Protein AF-A0A7V4L904-F1 (afdb_monomer)

Radius of gyration: 27.19 Å; Cα contacts (8 Å, |Δi|>4): 529; chains: 1; bounding box: 55×65×95 Å

Mean predicted aligned error: 7.91 Å

pLDDT: mean 90.41, std 18.14, range [32.81, 98.94]

Foldseek 3Di:
DVVLVVCVVVVQPWFDCDDDPDHRLTARDCLLVLLQVLLVCCLVPVDVVSVVSNVPRPLQLAQDQAADADPFQHRKRARDDSHRRNLNSLLCLLPRDGDPDDVSNVSNLVNLVVSLVQLLVVLVVDPLSQSIASGPVRAQGQLNLLRSLNSLVSLLSNCVVPVDCSSVVNLVSSQVCCQQSFPASANQWAPGHPHYQWAAQDPQCHCVPPVVGHTDDTQFGFSAFGQVQPFPVLVVVPLNPDRRNRRADSHNSRNRGGHTDPSSSVSSVVSVVSCCVVVPHPDPPDPPDPPPPDDDDDDDDDDDDDDDDDDDDDDD

Nearest PDB structures (foldseek):
  1ut9-assembly1_A  TM=9.781E-01  e=6.668E-31  Acetivibrio thermocellus
  1rq5-assembly1_A  TM=9.676E-01  e=1.027E-29  Acetivibrio thermocellus
  6dht-assembly1_A  TM=8.451E-01  e=6.086E-15  Bacteroides ovatus ATCC 8483
  5u0h-assembly1_A  TM=8.686E-01  e=4.358E-14  Thermobacillus composti KWC4
  5u2o-assembly1_A  TM=8.586E-01  e=1.166E-13  Thermobacillus composti KWC4

Sequence (316 aa):
EKAWGAAERYPALFASPESVGGGPYDDKHVEDEFYWAAAELFITTKKPQYKKFLAASPYYLKLPPRLPESPEGGGIASPMTWQEVAALGTISLAIVPNALGEPALKMAREAIKDAADTYVEILQKRGYRIPLDYGKAGKAPWGSNSFLLNNLIVLGLAYDLYGNKTYLDAVAAGMDYILGRNAMDQSYVTGYGSRPLRNPHHRFWAHQANDKYPPPPPGAVSGGPNSGLDDPYVKSVGLPGCAPEKCFADNIGSWTTNEVTINWNAPLAWAAAFLDEKGGGPQKVQPAAPARQSKGQPGNKTYKTETKTKHAPGMQ

Structure (mmCIF, N/CA/C/O backbone):
data_AF-A0A7V4L904-F1
#
_entry.id   AF-A0A7V4L904-F1
#
loop_
_atom_site.group_PDB
_atom_site.id
_atom_site.type_symbol
_atom_site.label_atom_id
_atom_site.label_alt_id
_atom_site.label_comp_id
_atom_site.label_asym_id
_atom_site.label_entity_id
_atom_site.label_seq_id
_atom_site.pdbx_PDB_ins_code
_atom_site.Cartn_x
_atom_site.Cartn_y
_atom_site.Cartn_z
_atom_site.occupancy
_atom_site.B_iso_or_equiv
_atom_site.auth_seq_id
_atom_site.auth_comp_id
_atom_site.auth_asym_id
_atom_site.auth_atom_id
_atom_site.pdbx_PDB_model_num
ATOM 1 N N . GLU A 1 1 ? -10.133 -15.528 18.363 1.00 97.12 1 GLU A N 1
ATOM 2 C CA . GLU A 1 1 ? -9.993 -15.749 19.826 1.00 97.12 1 GLU A CA 1
ATOM 3 C C . GLU A 1 1 ? -8.983 -16.841 20.209 1.00 97.12 1 GLU A C 1
ATOM 5 O O . GLU A 1 1 ? -8.118 -16.555 21.022 1.00 97.12 1 GLU A O 1
ATOM 10 N N . LYS A 1 2 ? -9.010 -18.060 19.634 1.00 98.31 2 LYS A N 1
ATOM 11 C CA . LYS A 1 2 ? -7.991 -19.096 19.946 1.00 98.31 2 LYS A CA 1
ATOM 12 C C . LYS A 1 2 ? -6.548 -18.644 19.656 1.00 98.31 2 LYS A C 1
ATOM 14 O O . LYS A 1 2 ? -5.690 -18.808 20.514 1.00 98.31 2 LYS A O 1
ATOM 19 N N . ALA A 1 3 ? -6.308 -18.056 18.479 1.00 98.38 3 ALA A N 1
ATOM 20 C CA . ALA A 1 3 ? -4.995 -17.527 18.092 1.00 98.38 3 ALA A CA 1
ATOM 21 C C . ALA A 1 3 ? -4.538 -16.384 19.012 1.00 98.38 3 ALA A C 1
ATOM 23 O O . ALA A 1 3 ? -3.420 -16.422 19.502 1.00 98.38 3 ALA A O 1
ATOM 24 N N . TRP A 1 4 ? -5.437 -15.449 19.342 1.00 98.38 4 TRP A N 1
ATOM 25 C CA . TRP A 1 4 ? -5.189 -14.389 20.328 1.00 98.38 4 TRP A CA 1
ATOM 26 C C . TRP A 1 4 ? -4.668 -14.946 21.658 1.00 98.38 4 TRP A C 1
ATOM 28 O O . TRP A 1 4 ? -3.596 -14.568 22.113 1.00 98.38 4 TRP A O 1
ATOM 38 N N . GLY A 1 5 ? -5.379 -15.918 22.241 1.00 98.12 5 GLY A N 1
ATOM 39 C CA . GLY A 1 5 ? -4.954 -16.513 23.508 1.00 98.12 5 GLY A CA 1
ATOM 40 C C . GLY A 1 5 ? -3.636 -17.292 23.412 1.00 98.12 5 GLY A C 1
ATOM 41 O O . GLY A 1 5 ? -2.974 -17.483 24.426 1.00 98.12 5 GLY A O 1
ATOM 42 N N . ALA A 1 6 ? -3.250 -17.774 22.226 1.00 98.31 6 ALA A N 1
ATOM 43 C CA . ALA A 1 6 ? -1.930 -18.362 22.007 1.00 98.31 6 ALA A CA 1
ATOM 44 C C . ALA A 1 6 ? -0.843 -17.282 21.900 1.00 98.31 6 ALA A C 1
ATOM 46 O O . ALA A 1 6 ? 0.187 -17.423 22.549 1.00 98.31 6 ALA A O 1
ATOM 47 N N . ALA A 1 7 ? -1.099 -16.201 21.162 1.00 97.69 7 ALA A N 1
ATOM 48 C CA . ALA A 1 7 ? -0.181 -15.076 21.017 1.00 97.69 7 ALA A CA 1
ATOM 49 C C . ALA A 1 7 ? 0.133 -14.424 22.374 1.00 97.69 7 ALA A C 1
ATOM 51 O O . ALA A 1 7 ? 1.295 -14.197 22.682 1.00 97.69 7 ALA A O 1
ATOM 52 N N . GLU A 1 8 ? -0.862 -14.242 23.250 1.00 96.81 8 GLU A N 1
ATOM 53 C CA . GLU A 1 8 ? -0.633 -13.721 24.610 1.00 96.81 8 GLU A CA 1
ATOM 54 C C . GLU A 1 8 ? 0.304 -14.602 25.455 1.00 96.81 8 GLU A C 1
ATOM 56 O O . GLU A 1 8 ? 1.013 -14.097 26.322 1.00 96.81 8 GLU A O 1
ATOM 61 N N . ARG A 1 9 ? 0.330 -15.921 25.216 1.00 97.75 9 ARG A N 1
ATOM 62 C CA . ARG A 1 9 ? 1.259 -16.837 25.904 1.00 97.75 9 ARG A CA 1
ATOM 63 C C . ARG A 1 9 ? 2.657 -16.837 25.294 1.00 97.75 9 ARG A C 1
ATOM 65 O O . ARG A 1 9 ? 3.605 -17.212 25.978 1.00 97.75 9 ARG A O 1
ATOM 72 N N . TYR A 1 10 ? 2.773 -16.451 24.028 1.00 96.69 10 TYR A N 1
ATOM 73 C CA . TYR A 1 10 ? 4.006 -16.510 23.251 1.00 96.69 10 TYR A CA 1
ATOM 74 C C . TYR A 1 10 ? 4.226 -15.213 22.449 1.00 96.69 10 TYR A C 1
ATOM 76 O O . TYR A 1 10 ? 4.282 -15.262 21.220 1.00 96.69 10 TYR A O 1
ATOM 84 N N . PRO A 1 11 ? 4.356 -14.048 23.114 1.00 94.00 11 PRO A N 1
ATOM 85 C CA . PRO A 1 11 ? 4.318 -12.745 22.443 1.00 94.00 11 PRO A CA 1
ATOM 86 C C . PRO A 1 11 ? 5.592 -12.397 21.660 1.00 94.00 11 PRO A C 1
ATOM 88 O O . PRO A 1 11 ? 5.618 -11.380 20.986 1.00 94.00 11 PRO A O 1
ATOM 91 N N . ALA A 1 12 ? 6.649 -13.206 21.764 1.00 92.88 12 ALA A N 1
ATOM 92 C CA . ALA A 1 12 ? 7.958 -12.940 21.163 1.00 92.88 12 ALA A CA 1
ATOM 93 C C . ALA A 1 12 ? 8.500 -14.163 20.400 1.00 92.88 12 ALA A C 1
ATOM 95 O O . ALA A 1 12 ? 9.672 -14.523 20.518 1.00 92.88 12 ALA A O 1
ATOM 96 N N . LEU A 1 13 ? 7.620 -14.858 19.670 1.00 94.44 13 LEU A N 1
ATOM 97 C CA . LEU A 1 13 ? 8.006 -15.906 18.722 1.00 94.44 13 LEU A CA 1
ATOM 98 C C . LEU A 1 13 ? 8.040 -15.322 17.311 1.00 94.44 13 LEU A C 1
ATOM 100 O O . LEU A 1 13 ? 7.038 -15.329 16.600 1.00 94.44 13 LEU A O 1
ATOM 104 N N . PHE A 1 14 ? 9.207 -14.808 16.943 1.00 94.69 14 PHE A N 1
ATOM 105 C CA . PHE A 1 14 ? 9.437 -14.100 15.689 1.00 94.69 14 PHE A CA 1
ATOM 106 C C . PHE A 1 14 ? 9.884 -15.032 14.564 1.00 94.69 14 PHE A C 1
ATOM 108 O O . PHE A 1 14 ? 10.504 -16.074 14.807 1.00 94.69 14 PHE A O 1
ATOM 115 N N . ALA A 1 15 ? 9.591 -14.636 13.327 1.00 92.94 15 ALA A N 1
ATOM 116 C CA . ALA A 1 15 ? 10.122 -15.303 12.147 1.00 92.94 15 ALA A CA 1
ATOM 117 C C . ALA A 1 15 ? 11.646 -15.101 12.040 1.00 92.94 15 ALA A C 1
ATOM 119 O O . ALA A 1 15 ? 12.201 -14.091 12.474 1.00 92.94 15 ALA A O 1
ATOM 120 N N . SER A 1 16 ? 12.330 -16.111 11.502 1.00 90.38 16 SER A N 1
ATOM 121 C CA . SER A 1 16 ? 13.781 -16.081 11.310 1.00 90.38 16 SER A CA 1
ATOM 122 C C . SER A 1 16 ? 14.131 -15.286 10.049 1.00 90.38 16 SER A C 1
ATOM 124 O O . SER A 1 16 ? 13.494 -15.515 9.020 1.00 90.38 16 SER A O 1
ATOM 126 N N . PRO A 1 17 ? 15.187 -14.449 10.070 1.00 86.56 17 PRO A N 1
ATOM 127 C CA . PRO A 1 17 ? 15.707 -13.825 8.850 1.00 86.56 17 PRO A CA 1
ATOM 128 C C . PRO A 1 17 ? 16.330 -14.858 7.895 1.00 86.56 17 PRO A C 1
ATOM 130 O O . PRO A 1 17 ? 16.512 -14.604 6.706 1.00 86.56 17 PRO A O 1
ATOM 133 N N . GLU A 1 18 ? 16.671 -16.045 8.403 1.00 86.38 18 GLU A N 1
ATOM 134 C CA . GLU A 1 18 ? 17.139 -17.166 7.594 1.00 86.38 18 GLU A CA 1
ATOM 135 C C . GLU A 1 18 ? 15.954 -17.985 7.082 1.00 86.38 18 GLU A C 1
ATOM 137 O O . GLU A 1 18 ? 15.138 -18.480 7.865 1.00 86.38 18 GLU A O 1
ATOM 142 N N . SER A 1 19 ? 15.893 -18.183 5.766 1.00 84.12 19 SER A N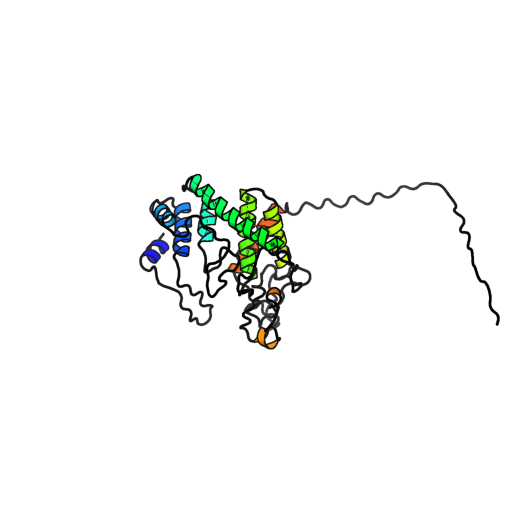 1
ATOM 143 C CA . SER A 1 19 ? 14.833 -18.938 5.101 1.00 84.12 19 SER A CA 1
ATOM 144 C C . SER A 1 19 ? 15.389 -19.854 4.009 1.00 84.12 19 SER A C 1
ATOM 146 O O . SER A 1 19 ? 16.399 -19.565 3.365 1.00 84.12 19 SER A O 1
ATOM 148 N N . VAL A 1 20 ? 14.725 -20.994 3.797 1.00 82.56 20 VAL A N 1
ATOM 149 C CA . VAL A 1 20 ? 15.041 -21.946 2.724 1.00 82.56 20 VAL A CA 1
ATOM 150 C C . VAL A 1 20 ? 13.784 -22.164 1.893 1.00 82.56 20 VAL A C 1
ATOM 152 O O . VAL A 1 20 ? 12.787 -22.683 2.387 1.00 82.56 20 VAL A O 1
ATOM 155 N N . GLY A 1 21 ? 13.827 -21.781 0.615 1.00 83.31 21 GLY A N 1
ATOM 156 C CA . GLY A 1 21 ? 12.731 -22.025 -0.331 1.00 83.31 21 GLY A CA 1
ATOM 157 C C . GLY A 1 21 ? 11.538 -21.060 -0.242 1.00 83.31 21 GLY A C 1
ATOM 158 O O . GLY A 1 21 ? 10.561 -21.263 -0.961 1.00 83.31 21 GLY A O 1
ATOM 159 N N . GLY A 1 22 ? 11.622 -20.005 0.571 1.00 86.31 22 GLY A N 1
ATOM 160 C CA . GLY A 1 22 ? 10.633 -18.926 0.688 1.00 86.31 22 GLY A CA 1
ATOM 161 C C . GLY A 1 22 ? 11.286 -17.644 1.209 1.00 86.31 22 GLY A C 1
ATOM 162 O O . GLY A 1 22 ? 12.433 -17.700 1.632 1.00 86.31 22 GLY A O 1
ATOM 163 N N . GLY A 1 23 ? 10.589 -16.505 1.142 1.00 86.69 23 GLY A N 1
ATOM 164 C CA . GLY A 1 23 ? 11.057 -15.263 1.771 1.00 86.69 23 GLY A CA 1
ATOM 165 C C . GLY A 1 23 ? 10.978 -15.348 3.303 1.00 86.69 23 GLY A C 1
ATOM 166 O O . GLY A 1 23 ? 10.127 -16.087 3.805 1.00 86.69 23 GLY A O 1
ATOM 167 N N . PRO A 1 24 ? 11.839 -14.630 4.047 1.00 90.62 24 PRO A N 1
ATOM 168 C CA . PRO A 1 24 ? 11.906 -14.747 5.503 1.00 90.62 24 PRO A CA 1
ATOM 169 C C . PRO A 1 24 ? 10.683 -14.154 6.206 1.00 90.62 24 PRO A C 1
ATOM 171 O O . PRO A 1 24 ? 10.213 -14.751 7.173 1.00 90.62 24 PRO A O 1
ATOM 174 N N . TYR A 1 25 ? 10.148 -13.034 5.694 1.00 92.88 25 TYR A N 1
ATOM 175 C CA . TYR A 1 25 ? 9.083 -12.257 6.345 1.00 92.88 25 TYR A CA 1
ATOM 176 C C . TYR A 1 25 ? 9.368 -12.064 7.843 1.00 92.88 25 TYR A C 1
ATOM 178 O O . TYR A 1 25 ? 8.489 -12.260 8.684 1.00 92.88 25 TYR A O 1
ATOM 186 N N . ASP A 1 26 ? 10.632 -11.782 8.179 1.00 93.38 26 ASP A N 1
ATOM 187 C CA . ASP A 1 26 ? 11.044 -11.609 9.559 1.00 93.38 26 ASP A CA 1
ATOM 188 C C . ASP A 1 26 ? 10.582 -10.265 10.098 1.00 93.38 26 ASP A C 1
ATOM 190 O O . ASP A 1 26 ? 10.708 -9.223 9.459 1.00 93.38 26 ASP A O 1
ATOM 194 N N . ASP A 1 27 ? 10.058 -10.317 11.314 1.00 92.62 27 ASP A N 1
ATOM 195 C CA . ASP A 1 27 ? 9.641 -9.149 12.056 1.00 92.62 27 ASP A CA 1
ATOM 196 C C . ASP A 1 27 ? 9.892 -9.375 13.541 1.00 92.62 27 ASP A C 1
ATOM 198 O O . ASP A 1 27 ? 9.624 -10.452 14.077 1.00 92.62 27 ASP A O 1
ATOM 202 N N . LYS A 1 28 ? 10.469 -8.368 14.191 1.00 92.56 28 LYS A N 1
ATOM 203 C CA . LYS A 1 28 ? 10.860 -8.400 15.607 1.00 92.56 28 LYS A CA 1
ATOM 204 C C . LYS A 1 28 ? 9.956 -7.535 16.475 1.00 92.56 28 LYS A C 1
ATOM 206 O O . LYS A 1 28 ? 10.163 -7.483 17.689 1.00 92.56 28 LYS A O 1
ATOM 211 N N . HIS A 1 29 ? 8.996 -6.863 15.858 1.00 92.25 29 HIS A N 1
ATOM 212 C CA . HIS A 1 29 ? 7.973 -6.067 16.504 1.00 92.25 29 HIS A CA 1
ATOM 213 C C . HIS A 1 29 ? 6.634 -6.691 16.133 1.00 92.25 29 HIS A C 1
ATOM 215 O O . HIS A 1 29 ? 6.468 -7.157 15.021 1.00 92.25 29 HIS A O 1
ATOM 221 N N . VAL A 1 30 ? 5.745 -6.853 17.109 1.00 96.19 30 VAL A N 1
ATOM 222 C CA . VAL A 1 30 ? 4.415 -7.449 16.863 1.00 96.19 30 VAL A CA 1
ATOM 223 C C . VAL A 1 30 ? 3.295 -6.681 17.557 1.00 96.19 30 VAL A C 1
ATOM 225 O O . VAL A 1 30 ? 2.143 -7.116 17.647 1.00 96.19 30 VAL A O 1
ATOM 228 N N . GLU A 1 31 ? 3.637 -5.556 18.178 1.00 97.00 31 GLU A N 1
ATOM 229 C CA . GLU A 1 31 ? 2.725 -4.759 18.978 1.00 97.00 31 GLU A CA 1
ATOM 230 C C . GLU A 1 31 ? 1.600 -4.159 18.122 1.00 97.00 31 GLU A C 1
ATOM 232 O O . GLU A 1 31 ? 0.479 -3.967 18.615 1.00 97.00 31 GLU A O 1
ATOM 237 N N . ASP A 1 32 ? 1.866 -3.893 16.846 1.00 97.50 32 ASP A N 1
ATOM 238 C CA . ASP A 1 32 ? 0.874 -3.473 15.872 1.00 97.50 32 ASP A CA 1
ATOM 239 C C . ASP A 1 32 ? 0.014 -4.628 15.341 1.00 97.50 32 ASP A C 1
ATOM 241 O O . ASP A 1 32 ? -1.193 -4.428 15.191 1.00 97.50 32 ASP A O 1
ATOM 245 N N . GLU A 1 33 ? 0.533 -5.851 15.198 1.00 98.38 33 GLU A N 1
ATOM 246 C CA . GLU A 1 33 ? -0.266 -7.063 14.947 1.00 98.38 33 GLU A CA 1
ATOM 247 C C . GLU A 1 33 ? -1.247 -7.301 16.090 1.00 98.38 33 GLU A C 1
ATOM 249 O O . GLU A 1 33 ? -2.430 -7.573 15.865 1.00 98.38 33 GLU A O 1
ATOM 254 N N . PHE A 1 34 ? -0.781 -7.175 17.336 1.00 98.56 34 PHE A N 1
ATOM 255 C CA . PHE A 1 34 ? -1.647 -7.263 18.507 1.00 98.56 34 PHE A CA 1
ATOM 256 C C . PHE A 1 34 ? -2.714 -6.161 18.493 1.00 98.56 34 PHE A C 1
ATOM 258 O O . PHE A 1 34 ? -3.872 -6.424 18.831 1.00 98.56 34 PHE A O 1
ATOM 265 N N . TYR A 1 35 ? -2.365 -4.936 18.088 1.00 98.81 35 TYR A N 1
ATOM 266 C CA . TYR A 1 35 ? -3.337 -3.852 17.938 1.00 98.81 35 TYR A CA 1
ATOM 267 C C . TYR A 1 35 ? -4.382 -4.158 16.859 1.00 98.81 35 TYR A C 1
ATOM 269 O O . TYR A 1 35 ? -5.583 -4.065 17.134 1.00 98.81 35 TYR A O 1
ATOM 277 N N . TRP A 1 36 ? -3.950 -4.567 15.666 1.00 98.88 36 TRP A N 1
ATOM 278 C CA . TRP A 1 36 ? -4.835 -4.918 14.561 1.00 98.88 36 TRP A CA 1
ATOM 279 C C . TRP A 1 36 ? -5.759 -6.078 14.943 1.00 98.88 36 TRP A C 1
ATOM 281 O O . TRP A 1 36 ? -6.982 -5.959 14.842 1.00 98.88 36 TRP A O 1
ATOM 291 N N . ALA A 1 37 ? -5.216 -7.159 15.505 1.00 98.81 37 ALA A N 1
ATOM 292 C CA . ALA A 1 37 ? -6.009 -8.295 15.962 1.00 98.81 37 ALA A CA 1
ATOM 293 C C . ALA A 1 37 ? -7.029 -7.896 17.042 1.00 98.81 37 ALA A C 1
ATOM 295 O O . ALA A 1 37 ? -8.177 -8.349 17.005 1.00 98.81 37 ALA A O 1
ATOM 296 N N . ALA A 1 38 ? -6.647 -7.036 17.994 1.00 98.81 38 ALA A N 1
ATOM 297 C CA . ALA A 1 38 ? -7.562 -6.532 19.014 1.00 98.81 38 ALA A CA 1
ATOM 298 C C . ALA A 1 38 ? -8.677 -5.666 18.413 1.00 98.81 38 ALA A C 1
ATOM 300 O O . ALA A 1 38 ? -9.823 -5.779 18.853 1.00 98.81 38 ALA A O 1
ATOM 301 N N . ALA A 1 39 ? -8.376 -4.841 17.406 1.00 98.88 39 ALA A N 1
ATOM 302 C CA . ALA A 1 39 ? -9.370 -4.057 16.678 1.00 98.88 39 ALA A CA 1
ATOM 303 C C . ALA A 1 39 ? -10.410 -4.963 16.001 1.00 98.88 39 ALA A C 1
ATOM 305 O O . ALA A 1 39 ? -11.605 -4.824 16.271 1.00 98.88 39 ALA A O 1
ATOM 306 N N . GLU A 1 40 ? -9.968 -5.954 15.223 1.00 98.88 40 GLU A N 1
ATOM 307 C CA . GLU A 1 40 ? -10.868 -6.882 14.523 1.00 98.88 40 GLU A CA 1
ATOM 308 C C . GLU A 1 40 ? -11.707 -7.726 15.490 1.00 98.88 40 GLU A C 1
ATOM 310 O O . GLU A 1 40 ? -12.921 -7.902 15.319 1.00 98.88 40 GLU A O 1
ATOM 315 N N . LEU A 1 41 ? -11.085 -8.221 16.566 1.00 98.81 41 LEU A N 1
ATOM 316 C CA . LEU A 1 41 ? -11.784 -8.975 17.604 1.00 98.81 41 LEU A CA 1
ATOM 317 C C . LEU A 1 41 ? -12.778 -8.102 18.364 1.00 98.81 41 LEU A C 1
ATOM 319 O O . LEU A 1 41 ? -13.871 -8.574 18.685 1.00 98.81 41 LEU A O 1
ATOM 323 N N . PHE A 1 42 ? -12.442 -6.845 18.649 1.00 98.75 42 PHE A N 1
ATOM 324 C CA . PHE A 1 42 ? -13.362 -5.914 19.289 1.00 98.75 42 PHE A CA 1
ATOM 325 C C . PHE A 1 42 ? -14.576 -5.630 18.402 1.00 98.75 42 PHE A C 1
ATOM 327 O O . PHE A 1 42 ? -15.703 -5.760 18.882 1.00 98.75 42 PHE A O 1
ATOM 334 N N . ILE A 1 43 ? -14.364 -5.304 17.124 1.00 98.69 43 ILE A N 1
ATOM 335 C CA . ILE A 1 43 ? -15.440 -5.049 16.154 1.00 98.69 43 ILE A CA 1
ATOM 336 C C . ILE A 1 43 ? -16.374 -6.263 16.070 1.00 98.69 43 ILE A C 1
ATOM 338 O O . ILE A 1 43 ? -17.592 -6.128 16.195 1.00 98.69 43 ILE A O 1
ATOM 342 N N . THR A 1 44 ? -15.798 -7.460 15.944 1.00 98.56 44 THR A N 1
ATOM 343 C CA . THR A 1 44 ? -16.55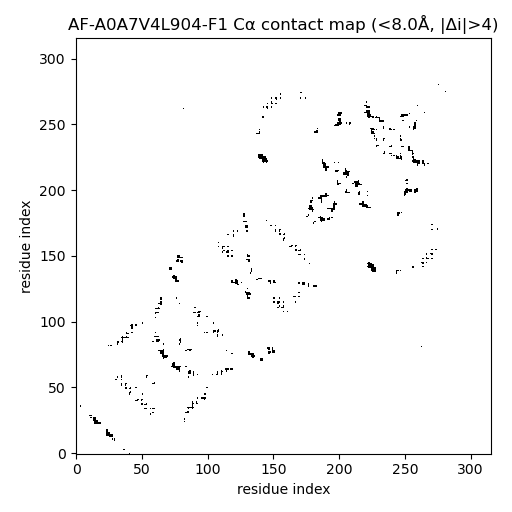1 -8.702 15.727 1.00 98.56 44 THR A CA 1
ATOM 344 C C . THR A 1 44 ? -17.287 -9.179 16.980 1.00 98.56 44 THR A C 1
ATOM 346 O O . THR A 1 44 ? -18.452 -9.566 16.922 1.00 98.56 44 THR A O 1
ATOM 349 N N . THR A 1 45 ? -16.610 -9.192 18.131 1.00 98.12 45 THR A N 1
ATOM 350 C CA . THR A 1 45 ? -17.116 -9.854 19.349 1.00 98.12 45 THR A CA 1
ATOM 351 C C . THR A 1 45 ? -17.725 -8.893 20.359 1.00 98.12 45 THR A C 1
ATOM 353 O O . THR A 1 45 ? -18.452 -9.327 21.252 1.00 98.12 45 THR A O 1
ATOM 356 N N . LYS A 1 46 ? -17.399 -7.597 20.263 1.00 97.56 46 LYS A N 1
ATOM 357 C CA . LYS A 1 46 ? -17.775 -6.541 21.216 1.00 97.56 46 LYS A CA 1
ATOM 358 C C . LYS A 1 46 ? -17.286 -6.787 22.651 1.00 97.56 46 LYS A C 1
ATOM 360 O O . LYS A 1 46 ? -17.745 -6.119 23.578 1.00 97.56 46 LYS A O 1
ATOM 365 N N . LYS A 1 47 ? -16.355 -7.726 22.866 1.00 98.31 47 LYS A N 1
ATOM 366 C CA . LYS A 1 47 ? -15.871 -8.067 24.210 1.00 98.31 47 LYS A CA 1
ATOM 367 C C . LYS A 1 47 ? -15.008 -6.935 24.799 1.00 98.31 47 LYS A C 1
ATOM 369 O O . LYS A 1 47 ? -14.087 -6.463 24.124 1.00 98.31 47 LYS A O 1
ATOM 374 N N . PRO A 1 48 ? -15.237 -6.523 26.065 1.00 97.69 48 PRO A N 1
ATOM 375 C CA . PRO A 1 48 ? -14.520 -5.406 26.685 1.00 97.69 48 PRO A CA 1
ATOM 376 C C . PRO A 1 48 ? -13.002 -5.581 26.774 1.00 97.69 48 PRO A C 1
ATOM 378 O O . PRO A 1 48 ? -12.288 -4.581 26.735 1.00 97.69 48 PRO A O 1
ATOM 381 N N . GLN A 1 49 ? -12.494 -6.819 26.873 1.00 98.12 49 GLN A N 1
ATOM 382 C CA . GLN A 1 49 ? -11.048 -7.046 26.962 1.00 98.12 49 GLN A CA 1
ATOM 383 C C . GLN A 1 49 ? -10.292 -6.521 25.735 1.00 98.12 49 GLN A C 1
ATOM 385 O O . GLN A 1 49 ? -9.241 -5.908 25.889 1.00 98.12 49 GLN A O 1
ATOM 390 N N . TYR A 1 50 ? -10.861 -6.675 24.536 1.00 98.62 50 TYR A N 1
ATOM 391 C CA . TYR A 1 50 ? -10.232 -6.232 23.296 1.00 98.62 50 TYR A CA 1
ATOM 392 C C . TYR A 1 50 ? -10.285 -4.713 23.176 1.00 98.62 50 TYR A C 1
ATOM 394 O O . TYR A 1 50 ? -9.282 -4.102 22.825 1.00 98.62 50 TYR A O 1
ATOM 402 N N . LYS A 1 51 ? -11.402 -4.091 23.592 1.00 98.19 51 LYS A N 1
ATOM 403 C CA . LYS A 1 51 ? -11.517 -2.627 23.703 1.00 98.19 51 LYS A CA 1
ATOM 404 C C . LYS A 1 51 ? -10.466 -2.046 24.650 1.00 98.19 51 LYS A C 1
ATOM 406 O O . LYS A 1 51 ? -9.842 -1.039 24.337 1.00 98.19 51 LYS A O 1
ATOM 411 N N . LYS A 1 52 ? -10.283 -2.673 25.816 1.00 98.38 52 LYS A N 1
ATOM 412 C CA . LYS A 1 52 ? -9.285 -2.248 26.804 1.00 98.38 52 LYS A CA 1
ATOM 413 C C . LYS A 1 52 ? -7.867 -2.392 26.252 1.00 98.38 52 LYS A C 1
ATOM 415 O O . LYS A 1 52 ? -7.071 -1.480 26.436 1.00 98.38 52 LYS A O 1
ATOM 420 N N . PHE A 1 53 ? -7.575 -3.505 25.578 1.00 98.50 53 PHE A N 1
ATOM 421 C CA . PHE A 1 53 ? -6.268 -3.750 24.974 1.00 98.50 53 PHE A CA 1
ATOM 422 C C . PHE A 1 53 ? -5.938 -2.695 23.915 1.00 98.50 53 PHE A C 1
ATOM 424 O O . PHE A 1 53 ? -4.936 -1.995 24.036 1.00 98.50 53 PHE A O 1
ATOM 431 N N . LEU A 1 54 ? -6.812 -2.520 22.916 1.00 96.69 54 LEU A N 1
ATOM 432 C CA . LEU A 1 54 ? -6.556 -1.576 21.828 1.00 96.69 54 LEU A CA 1
ATOM 433 C C . LEU A 1 54 ? -6.469 -0.126 22.323 1.00 96.69 54 LEU A C 1
ATOM 435 O O . LEU A 1 54 ? -5.685 0.632 21.774 1.00 96.69 54 LEU A O 1
ATOM 439 N N . ALA A 1 55 ? -7.199 0.254 23.380 1.00 97.69 55 ALA A N 1
ATOM 440 C CA . ALA A 1 55 ? -7.150 1.609 23.940 1.00 97.69 55 ALA A CA 1
ATOM 441 C C . ALA A 1 55 ? -5.847 1.905 24.703 1.00 97.69 55 ALA A C 1
ATOM 443 O O . ALA A 1 55 ? -5.498 3.068 24.886 1.00 97.69 55 ALA A O 1
ATOM 444 N N . ALA A 1 56 ? -5.141 0.866 25.158 1.00 98.31 56 ALA A N 1
ATOM 445 C CA . ALA A 1 56 ? -3.834 0.980 25.799 1.00 98.31 56 ALA A CA 1
ATOM 446 C C . ALA A 1 56 ? -2.667 0.891 24.797 1.00 98.31 56 ALA A C 1
ATOM 448 O O . ALA A 1 56 ? -1.521 1.128 25.175 1.00 98.31 56 ALA A O 1
ATOM 449 N N . SER A 1 57 ? -2.944 0.539 23.538 1.00 98.38 57 SER A N 1
ATOM 450 C CA . SER A 1 57 ? -1.924 0.386 22.504 1.00 98.38 57 SER A CA 1
ATOM 451 C C . SER A 1 57 ? -1.310 1.737 22.110 1.00 98.38 57 SER A C 1
ATOM 453 O O . SER A 1 57 ? -2.045 2.717 21.943 1.00 98.38 57 SER A O 1
ATOM 455 N N . PRO A 1 58 ? 0.013 1.813 21.864 1.00 97.75 58 PRO A N 1
ATOM 456 C CA . PRO A 1 58 ? 0.638 3.020 21.324 1.00 97.75 58 PRO A CA 1
ATOM 457 C C . PRO A 1 58 ? 0.119 3.389 19.925 1.00 97.75 58 PRO A C 1
ATOM 459 O O . PRO A 1 58 ? 0.270 4.546 19.525 1.00 97.75 58 PRO A O 1
ATOM 462 N N . TYR A 1 59 ? -0.525 2.457 19.218 1.00 98.44 59 TYR A N 1
ATOM 463 C CA . TYR A 1 59 ? -1.099 2.641 17.883 1.00 98.44 59 TYR A CA 1
ATOM 464 C C . TYR A 1 59 ? -2.564 3.100 17.895 1.00 98.44 59 TYR A C 1
ATOM 466 O O . TYR A 1 59 ? -3.129 3.357 16.835 1.00 98.44 59 TYR A O 1
ATOM 474 N N . TYR A 1 60 ? -3.188 3.228 19.076 1.00 98.62 60 TYR A N 1
ATOM 475 C CA . TYR A 1 60 ? -4.620 3.503 19.209 1.00 98.62 60 TYR A CA 1
ATOM 476 C C . TYR A 1 60 ? -5.085 4.712 18.382 1.00 98.62 60 TYR A C 1
ATOM 478 O O . TYR A 1 60 ? -4.771 5.858 18.709 1.00 98.62 60 TYR A O 1
ATOM 486 N N . LEU A 1 61 ? -5.878 4.431 17.339 1.00 98.56 61 LEU A N 1
ATOM 487 C CA . LEU A 1 61 ? -6.498 5.402 16.426 1.00 98.56 61 LEU A CA 1
ATOM 488 C C . LEU A 1 61 ? -5.488 6.287 15.686 1.00 98.56 61 LEU A C 1
ATOM 490 O O . LEU A 1 61 ? -5.802 7.421 15.325 1.00 98.56 61 LEU A O 1
ATOM 494 N N . LYS A 1 62 ? -4.271 5.781 15.476 1.00 98.31 62 LYS A N 1
ATOM 495 C CA . LYS A 1 62 ? -3.227 6.463 14.713 1.00 98.31 62 LYS A CA 1
ATOM 496 C C . LYS A 1 62 ? -3.109 5.856 13.325 1.00 98.31 62 LYS A C 1
ATOM 498 O O . LYS A 1 62 ? -3.270 4.651 13.143 1.00 98.31 62 LYS A O 1
ATOM 503 N N . LEU A 1 63 ? -2.782 6.708 12.363 1.00 98.31 63 LEU A N 1
ATOM 504 C CA . LEU A 1 63 ? -2.441 6.317 11.001 1.00 98.31 63 LEU A CA 1
ATOM 505 C C . LEU A 1 63 ? -1.333 7.260 10.506 1.00 98.31 63 LEU A C 1
ATOM 507 O O . LEU A 1 63 ? -1.611 8.239 9.818 1.00 98.31 63 LEU A O 1
ATOM 511 N N . PRO A 1 64 ? -0.078 7.061 10.950 1.00 97.62 64 PRO A N 1
ATOM 512 C CA . PRO A 1 64 ? 1.031 7.898 10.509 1.00 97.62 64 PRO A CA 1
ATOM 513 C C . PRO A 1 64 ? 1.184 7.819 8.981 1.00 97.62 64 PRO A C 1
ATOM 515 O O . PRO A 1 64 ? 1.154 6.720 8.434 1.00 97.62 64 PRO A O 1
ATOM 518 N N . PRO A 1 65 ? 1.393 8.941 8.266 1.00 97.81 65 PRO A N 1
ATOM 519 C CA . PRO A 1 65 ? 1.525 8.918 6.807 1.00 97.81 65 PRO A CA 1
ATOM 520 C C . PRO A 1 65 ? 2.847 8.322 6.309 1.00 97.81 65 PRO A C 1
ATOM 522 O O . PRO A 1 65 ? 3.055 8.209 5.098 1.00 97.81 65 PRO A O 1
ATOM 525 N N . ARG A 1 66 ? 3.772 8.014 7.221 1.00 97.62 66 ARG A N 1
ATOM 526 C CA . ARG A 1 66 ? 5.095 7.469 6.933 1.00 97.62 66 ARG A CA 1
ATOM 527 C C . ARG A 1 66 ? 5.372 6.301 7.851 1.00 97.62 66 ARG A C 1
ATOM 529 O O . ARG A 1 66 ? 5.078 6.387 9.045 1.00 97.62 66 ARG A O 1
ATOM 536 N N . LEU A 1 67 ? 6.001 5.280 7.290 1.00 96.38 67 LEU A N 1
ATOM 537 C CA . LEU A 1 67 ? 6.452 4.128 8.049 1.00 96.38 67 LEU A CA 1
ATOM 538 C C . LEU A 1 67 ? 7.533 4.549 9.047 1.00 96.38 67 LEU A C 1
ATOM 540 O O . LEU A 1 67 ? 8.316 5.466 8.747 1.00 96.38 67 LEU A O 1
ATOM 544 N N . PRO A 1 68 ? 7.593 3.898 10.220 1.00 93.12 68 PRO A N 1
ATOM 545 C CA . PRO A 1 68 ? 8.726 4.056 11.119 1.00 93.12 68 PRO A CA 1
ATOM 546 C C . PRO A 1 68 ? 10.024 3.652 10.411 1.00 93.12 68 PRO A C 1
ATOM 548 O O . PRO A 1 68 ? 10.019 3.031 9.352 1.00 93.12 68 PRO A O 1
ATOM 551 N N . GLU A 1 69 ? 11.161 4.056 10.967 1.00 88.31 69 GLU A N 1
ATOM 552 C CA . GLU A 1 69 ? 12.456 3.689 10.395 1.00 88.31 69 GLU A CA 1
ATOM 553 C C . GLU A 1 69 ? 12.669 2.171 10.517 1.00 88.31 69 GLU A C 1
ATOM 555 O O . GLU A 1 69 ? 12.717 1.633 11.622 1.00 88.31 69 GLU A O 1
ATOM 560 N N . SER A 1 70 ? 12.827 1.493 9.381 1.00 83.12 70 SER A N 1
ATOM 561 C CA . SER A 1 70 ? 13.064 0.054 9.275 1.00 83.12 70 SER A CA 1
ATOM 562 C C . SER A 1 70 ? 13.972 -0.246 8.070 1.00 83.12 70 SER A C 1
ATOM 564 O O . SER A 1 70 ? 14.104 0.594 7.169 1.00 83.12 70 SER A O 1
ATOM 566 N N . PRO A 1 71 ? 14.615 -1.429 8.013 1.00 75.88 71 PRO A N 1
ATOM 567 C CA . PRO A 1 71 ? 15.370 -1.848 6.831 1.00 75.88 71 PRO A CA 1
ATOM 568 C C . PRO A 1 71 ? 14.498 -1.953 5.571 1.00 75.88 71 PRO A C 1
ATOM 570 O O . PRO A 1 71 ? 14.975 -1.700 4.465 1.00 75.88 71 PRO A O 1
ATOM 573 N N . GLU A 1 72 ? 13.215 -2.282 5.741 1.00 77.50 72 GLU A N 1
ATOM 574 C CA . GLU A 1 72 ? 12.260 -2.505 4.659 1.00 77.50 72 GLU A CA 1
ATOM 575 C C . GLU A 1 72 ? 11.255 -1.355 4.534 1.00 77.50 72 GLU A C 1
ATOM 577 O O . GLU A 1 72 ? 10.138 -1.388 5.043 1.00 77.50 72 GLU A O 1
ATOM 582 N N . GLY A 1 73 ? 11.649 -0.311 3.803 1.00 82.69 73 GLY A N 1
ATOM 583 C CA . GLY A 1 73 ? 10.753 0.810 3.508 1.00 82.69 73 GLY A CA 1
ATOM 584 C C . GLY A 1 73 ? 10.650 1.853 4.624 1.00 82.69 73 GLY A C 1
ATOM 585 O O . GLY A 1 73 ? 9.709 2.647 4.626 1.00 82.69 73 GLY A O 1
ATOM 586 N N . GLY A 1 74 ? 11.632 1.914 5.526 1.00 90.44 74 GLY A N 1
ATOM 587 C CA . GLY A 1 74 ? 11.702 2.939 6.561 1.00 90.44 74 GLY A CA 1
ATOM 588 C C . GLY A 1 74 ? 11.564 4.369 6.030 1.00 90.44 74 GLY A C 1
ATOM 589 O O . GLY A 1 74 ? 12.215 4.759 5.056 1.00 90.44 74 GLY A O 1
ATOM 590 N N . GLY A 1 75 ? 10.675 5.156 6.643 1.00 94.44 75 GLY A N 1
ATOM 591 C CA . GLY A 1 75 ? 10.440 6.560 6.287 1.00 94.44 75 GLY A CA 1
ATOM 592 C C . GLY A 1 75 ? 9.747 6.803 4.935 1.00 94.44 75 GLY A C 1
ATOM 593 O O . GLY A 1 75 ? 9.494 7.966 4.577 1.00 94.44 75 GLY A O 1
ATOM 594 N N . ILE A 1 76 ? 9.415 5.743 4.186 1.00 96.69 76 ILE A N 1
ATOM 595 C CA . ILE A 1 76 ? 8.604 5.821 2.966 1.00 96.69 76 ILE A CA 1
ATOM 596 C C . ILE A 1 76 ? 7.230 6.389 3.322 1.00 96.69 76 ILE A C 1
ATOM 598 O O . ILE A 1 76 ? 6.665 6.082 4.374 1.00 96.69 76 ILE A O 1
ATOM 602 N N . ALA A 1 77 ? 6.687 7.236 2.446 1.00 97.56 77 ALA A N 1
ATOM 603 C CA . ALA A 1 77 ? 5.330 7.747 2.591 1.00 97.56 77 ALA A CA 1
ATOM 604 C C . ALA A 1 77 ? 4.311 6.635 2.315 1.00 97.56 77 ALA A C 1
ATOM 606 O O . ALA A 1 77 ? 3.841 6.490 1.193 1.00 97.56 77 ALA A O 1
ATOM 607 N N . SER A 1 78 ? 4.019 5.837 3.335 1.00 97.50 78 SER A N 1
ATOM 608 C CA . SER A 1 78 ? 2.982 4.811 3.375 1.00 97.50 78 SER A CA 1
ATOM 609 C C . SER A 1 78 ? 2.574 4.580 4.827 1.00 97.50 78 SER A C 1
ATOM 611 O O . SER A 1 78 ? 3.418 4.764 5.706 1.00 97.50 78 SER A O 1
ATOM 613 N N . PRO A 1 79 ? 1.324 4.188 5.113 1.00 96.44 79 PRO A N 1
ATOM 614 C CA . PRO A 1 79 ? 0.891 3.926 6.475 1.00 96.44 79 PRO A CA 1
ATOM 615 C C . PRO A 1 79 ? 0.941 2.439 6.832 1.00 96.44 79 PRO A C 1
ATOM 617 O O . PRO A 1 79 ? 0.752 2.093 7.994 1.00 96.44 79 PRO A O 1
ATOM 620 N N . MET A 1 80 ? 1.127 1.565 5.836 1.00 96.81 80 MET A N 1
ATOM 621 C CA . MET A 1 80 ? 1.077 0.118 6.014 1.00 96.81 80 MET A CA 1
ATOM 622 C C . MET A 1 80 ? 1.905 -0.648 4.989 1.00 96.81 80 MET A C 1
ATOM 624 O O . MET A 1 80 ? 2.053 -0.234 3.830 1.00 96.81 80 MET A O 1
ATOM 628 N N . THR A 1 81 ? 2.384 -1.807 5.424 1.00 96.75 81 THR A N 1
ATOM 629 C CA . THR A 1 81 ? 3.015 -2.851 4.609 1.00 96.75 81 THR A CA 1
ATOM 630 C C . THR A 1 81 ? 2.513 -4.217 5.093 1.00 96.75 81 THR A C 1
ATOM 632 O O . THR A 1 81 ? 1.470 -4.308 5.734 1.00 96.75 81 THR A O 1
ATOM 635 N N . TRP A 1 82 ? 3.214 -5.297 4.748 1.00 95.75 82 TRP A N 1
ATOM 636 C CA . TRP A 1 82 ? 2.980 -6.598 5.375 1.00 95.75 82 TRP A CA 1
ATOM 637 C C . TRP A 1 82 ? 3.576 -6.688 6.791 1.00 95.75 82 TRP A C 1
ATOM 639 O O . TRP A 1 82 ? 3.123 -7.538 7.545 1.00 95.75 82 TRP A O 1
ATOM 649 N N . GLN A 1 83 ? 4.571 -5.848 7.101 1.00 94.69 83 GLN A N 1
ATOM 650 C CA . GLN A 1 83 ? 5.300 -5.790 8.375 1.00 94.69 83 GLN A CA 1
ATOM 651 C C . GLN A 1 83 ? 4.743 -4.709 9.312 1.00 94.69 83 GLN A C 1
ATOM 653 O O . GLN A 1 83 ? 4.950 -4.740 10.506 1.00 94.69 83 GLN A O 1
ATOM 658 N N . GLU A 1 84 ? 4.066 -3.706 8.755 1.00 96.50 84 GLU A N 1
ATOM 659 C CA . GLU A 1 84 ? 3.535 -2.573 9.511 1.00 96.50 84 GLU A CA 1
ATOM 660 C C . GLU A 1 84 ? 2.023 -2.544 9.305 1.00 96.50 84 GLU A C 1
ATOM 662 O O . GLU A 1 84 ? 1.526 -2.091 8.265 1.00 96.50 84 GLU A O 1
ATOM 667 N N . VAL A 1 85 ? 1.280 -3.078 10.271 1.00 97.69 85 VAL A N 1
ATOM 668 C CA . VAL A 1 85 ? -0.148 -3.408 10.128 1.00 97.69 85 VAL A CA 1
ATOM 669 C C . VAL A 1 85 ? -1.061 -2.595 11.042 1.00 97.69 85 VAL A C 1
ATOM 671 O O . VAL A 1 85 ? -2.286 -2.708 10.951 1.00 97.69 85 VAL A O 1
ATOM 674 N N . ALA A 1 86 ? -0.508 -1.704 11.872 1.00 98.25 86 ALA A N 1
ATOM 675 C CA . ALA A 1 86 ? -1.287 -0.851 12.776 1.00 98.25 86 ALA A CA 1
ATOM 676 C C . ALA A 1 86 ? -2.421 -0.095 12.063 1.00 98.25 86 ALA A C 1
ATOM 678 O O . ALA A 1 86 ? -3.549 -0.023 12.563 1.00 98.25 86 ALA A O 1
ATOM 679 N N . ALA A 1 87 ? -2.140 0.455 10.878 1.00 98.44 87 ALA A N 1
ATOM 680 C CA . ALA A 1 87 ? -3.121 1.221 10.117 1.00 98.44 87 ALA A CA 1
ATOM 681 C C . ALA A 1 87 ? -4.349 0.385 9.721 1.00 98.44 87 ALA A C 1
ATOM 683 O O . ALA A 1 87 ? -5.446 0.942 9.671 1.00 98.44 87 ALA A O 1
ATOM 684 N N . LEU A 1 88 ? -4.207 -0.933 9.517 1.00 98.81 88 LEU A N 1
ATOM 685 C CA . LEU A 1 88 ? -5.335 -1.825 9.226 1.00 98.81 88 LEU A CA 1
ATOM 686 C C . LEU A 1 88 ? -6.350 -1.809 10.376 1.00 98.81 88 LEU A C 1
ATOM 688 O O . LEU A 1 88 ? -7.547 -1.643 10.145 1.00 98.81 88 LEU A O 1
ATOM 692 N N . GLY A 1 89 ? -5.870 -1.869 11.624 1.00 98.75 89 GLY A N 1
ATOM 693 C CA . GLY A 1 89 ? -6.715 -1.764 12.815 1.00 98.75 89 GLY A CA 1
ATOM 694 C C . GLY A 1 89 ? -7.443 -0.422 12.914 1.00 98.75 89 GLY A C 1
ATOM 695 O O . GLY A 1 89 ? -8.653 -0.388 13.150 1.00 98.75 89 GLY A O 1
ATOM 696 N N . THR A 1 90 ? -6.736 0.690 12.687 1.00 98.88 90 THR A N 1
ATOM 697 C CA . THR A 1 90 ? -7.343 2.034 12.704 1.00 98.88 90 THR A CA 1
ATOM 698 C C . THR A 1 90 ? -8.387 2.198 11.597 1.00 98.88 90 THR A C 1
ATOM 700 O O . THR A 1 90 ? -9.468 2.728 11.860 1.00 98.88 90 THR A O 1
ATOM 703 N N . ILE A 1 91 ? -8.112 1.702 10.385 1.00 98.88 91 ILE A N 1
ATOM 704 C CA . ILE A 1 91 ? -9.052 1.721 9.255 1.00 98.88 91 ILE A CA 1
ATOM 705 C C . ILE A 1 91 ? -10.325 0.946 9.605 1.00 98.88 91 ILE A C 1
ATOM 707 O O . ILE A 1 91 ? -11.424 1.496 9.499 1.00 98.88 91 ILE A O 1
ATOM 711 N N . SER A 1 92 ? -10.203 -0.291 10.093 1.00 98.75 92 SER A N 1
ATOM 712 C CA . SER A 1 92 ? -11.366 -1.097 10.473 1.00 98.75 92 SER A CA 1
ATOM 713 C C . SER A 1 92 ? -12.209 -0.409 11.550 1.00 98.75 92 SER A C 1
ATOM 715 O O . SER A 1 92 ? -13.436 -0.358 11.439 1.00 98.75 92 SER A O 1
ATOM 717 N N . LEU A 1 93 ? -11.573 0.203 12.556 1.00 98.75 93 LEU A N 1
ATOM 718 C CA . LEU A 1 93 ? -12.275 0.946 13.610 1.00 98.75 93 LEU A CA 1
ATOM 719 C C . LEU A 1 93 ? -12.952 2.228 13.102 1.00 98.75 93 LEU A C 1
ATOM 721 O O . LEU A 1 93 ? -13.968 2.632 13.668 1.00 98.75 93 LEU A O 1
ATOM 725 N N . ALA A 1 94 ? -12.416 2.877 12.068 1.00 98.56 94 ALA A N 1
ATOM 726 C CA . ALA A 1 94 ? -12.980 4.102 11.503 1.00 98.56 94 ALA A CA 1
ATOM 727 C C . ALA A 1 94 ? -14.203 3.845 10.604 1.00 98.56 94 ALA A C 1
ATOM 729 O O . ALA A 1 94 ? -15.133 4.667 10.573 1.00 98.56 94 ALA A O 1
ATOM 730 N N . ILE A 1 95 ? -14.181 2.728 9.866 1.00 97.62 95 ILE A N 1
ATOM 731 C CA . ILE A 1 95 ? -15.118 2.435 8.773 1.00 97.62 95 ILE A CA 1
ATOM 732 C C . ILE A 1 95 ? -16.218 1.452 9.193 1.00 97.62 95 ILE A C 1
ATOM 734 O O . ILE A 1 95 ? -17.381 1.643 8.835 1.00 97.62 95 ILE A O 1
ATOM 738 N N . VAL A 1 96 ? -15.896 0.418 9.976 1.00 97.88 96 VAL A N 1
ATOM 739 C CA . VAL A 1 96 ? -16.867 -0.621 10.352 1.00 97.88 96 VAL A CA 1
ATOM 740 C C . VAL A 1 96 ? -17.642 -0.197 11.607 1.00 97.88 96 VAL A C 1
ATOM 742 O O . VAL A 1 96 ? -17.015 0.169 12.604 1.00 97.88 96 VAL A O 1
ATOM 745 N N . PRO A 1 97 ? -18.990 -0.278 11.633 1.00 96.81 97 PRO A N 1
ATOM 746 C CA . PRO A 1 97 ? -19.775 0.053 12.821 1.00 96.81 97 PRO A CA 1
ATOM 747 C C . PRO A 1 97 ? -19.316 -0.708 14.071 1.00 96.81 97 PRO A C 1
ATOM 749 O O . PRO A 1 97 ? -19.266 -1.938 14.088 1.00 96.81 97 PRO A O 1
ATOM 752 N N . ASN A 1 98 ? -19.009 0.020 15.145 1.00 97.06 98 ASN A N 1
ATOM 753 C CA . ASN A 1 98 ? -18.497 -0.556 16.387 1.00 97.06 98 ASN A CA 1
ATOM 754 C C . ASN A 1 98 ? -18.848 0.305 17.616 1.00 97.06 98 ASN A C 1
ATOM 756 O O . ASN A 1 98 ? -19.426 1.383 17.506 1.00 97.06 98 ASN A O 1
ATOM 760 N N . ALA A 1 99 ? -18.511 -0.189 18.811 1.00 95.56 99 ALA A N 1
ATOM 761 C CA . ALA A 1 99 ? -18.885 0.423 20.089 1.00 95.56 99 ALA A CA 1
ATOM 762 C C . ALA A 1 99 ? -17.779 1.307 20.715 1.00 95.56 99 ALA A C 1
ATOM 764 O O . ALA A 1 99 ? -17.692 1.408 21.946 1.00 95.56 99 ALA A O 1
ATOM 765 N N . LEU A 1 100 ? -16.892 1.915 19.914 1.00 95.56 100 LEU A N 1
ATOM 766 C CA . LEU A 1 100 ? -15.913 2.888 20.419 1.00 95.56 100 LEU A CA 1
ATOM 767 C C . LEU A 1 100 ? -16.580 4.182 20.912 1.00 95.56 100 LEU A C 1
ATOM 769 O O . LEU A 1 100 ? -16.172 4.709 21.947 1.00 95.56 100 LEU A O 1
ATOM 773 N N . GLY A 1 101 ? -17.640 4.622 20.228 1.00 95.56 101 GLY A N 1
ATOM 774 C CA . GLY A 1 101 ? -18.329 5.893 20.464 1.00 95.56 101 GLY A CA 1
ATOM 775 C C . GLY A 1 101 ? -17.806 7.021 19.568 1.00 95.56 101 GLY A C 1
ATOM 776 O O . GLY A 1 101 ? -16.661 6.992 19.119 1.00 95.56 101 GLY A O 1
ATOM 777 N N . GLU A 1 102 ? -18.649 8.026 19.322 1.00 96.81 102 GLU A N 1
ATOM 778 C CA . GLU A 1 102 ? -18.390 9.091 18.338 1.00 96.81 102 GLU A CA 1
ATOM 779 C C . GLU A 1 102 ? -17.057 9.841 18.506 1.00 96.81 102 GLU A C 1
ATOM 781 O O . GLU A 1 102 ? -16.388 10.055 17.497 1.00 96.81 102 GLU A O 1
ATOM 786 N N . PRO A 1 103 ? -16.589 10.201 19.722 1.00 97.88 103 PRO A N 1
ATOM 787 C CA . PRO A 1 103 ? -15.303 10.887 19.858 1.00 97.88 103 PRO A CA 1
ATOM 788 C C . PRO A 1 103 ? -14.128 10.074 19.301 1.00 97.88 103 PRO A C 1
ATOM 790 O O . PRO A 1 103 ? -13.277 10.613 18.598 1.00 97.88 103 PRO A O 1
ATOM 793 N N . ALA A 1 104 ? -14.109 8.767 19.566 1.00 97.94 104 ALA A N 1
ATOM 794 C CA . ALA A 1 104 ? -13.067 7.865 19.091 1.00 97.94 104 ALA A CA 1
ATOM 795 C C . ALA A 1 104 ? -13.202 7.574 17.586 1.00 97.94 104 ALA A C 1
ATOM 797 O O . ALA A 1 104 ? -12.201 7.568 16.874 1.00 97.94 104 ALA A O 1
ATOM 798 N N . LEU A 1 105 ? -14.429 7.413 17.073 1.00 98.25 105 LEU A N 1
ATOM 799 C CA . LEU A 1 105 ? -14.657 7.285 15.628 1.00 98.25 105 LEU A CA 1
ATOM 800 C C . LEU A 1 105 ? -14.170 8.525 14.874 1.00 98.25 105 LEU A C 1
ATOM 802 O O . LEU A 1 105 ? -13.506 8.400 13.848 1.00 98.25 105 LEU A O 1
ATOM 806 N N . LYS A 1 106 ? -14.446 9.722 15.405 1.00 98.38 106 LYS A N 1
ATOM 807 C CA . LYS A 1 106 ? -13.953 10.974 14.831 1.00 98.38 106 LYS A CA 1
ATOM 808 C C . LYS A 1 106 ? -12.426 11.010 14.810 1.00 98.38 106 LYS A C 1
ATOM 810 O O . LYS A 1 106 ? -11.862 11.323 13.772 1.00 98.38 106 LYS A O 1
ATOM 815 N N . MET A 1 107 ? -11.758 10.647 15.908 1.00 98.56 107 MET A N 1
ATOM 816 C CA . MET A 1 107 ? -10.290 10.592 15.953 1.00 98.56 107 MET A CA 1
ATOM 817 C C . MET A 1 107 ? -9.705 9.660 14.882 1.00 98.56 107 MET A C 1
ATOM 819 O O . MET A 1 107 ? -8.780 10.054 14.180 1.00 98.56 107 MET A O 1
ATOM 823 N N . ALA A 1 108 ? -10.266 8.459 14.712 1.00 98.75 108 ALA A N 1
ATOM 824 C CA . ALA A 1 108 ? -9.790 7.507 13.706 1.00 98.75 108 ALA A CA 1
ATOM 825 C C . ALA A 1 108 ? -9.995 8.011 12.265 1.00 98.75 108 ALA A C 1
ATOM 827 O O . ALA A 1 108 ? -9.130 7.830 11.411 1.00 98.75 108 ALA A O 1
ATOM 828 N N . ARG A 1 109 ? -11.129 8.671 11.994 1.00 98.81 109 ARG A N 1
ATOM 829 C CA . ARG A 1 109 ? -11.438 9.257 10.679 1.00 98.81 109 ARG A CA 1
ATOM 830 C C . ARG A 1 109 ? -10.550 10.458 10.355 1.00 98.81 109 ARG A C 1
ATOM 832 O O . ARG A 1 109 ? -10.077 10.558 9.227 1.00 98.81 109 ARG A O 1
ATOM 839 N N . GLU A 1 110 ? -10.265 11.313 11.339 1.00 98.75 110 GLU A N 1
ATOM 840 C CA . GLU A 1 110 ? -9.302 12.408 11.166 1.00 98.75 110 GLU A CA 1
ATOM 841 C C . GLU A 1 110 ? -7.888 11.869 10.903 1.00 98.75 110 GLU A C 1
ATOM 843 O O . GLU A 1 110 ? -7.210 12.388 10.027 1.00 98.75 110 GLU A O 1
ATOM 848 N N . ALA A 1 111 ? -7.469 10.768 11.539 1.00 98.81 111 ALA A N 1
ATOM 849 C CA . ALA A 1 111 ? -6.176 10.146 11.234 1.00 98.81 111 ALA A CA 1
ATOM 850 C C . ALA A 1 111 ? -6.072 9.662 9.770 1.00 98.81 111 ALA A C 1
ATOM 852 O O . ALA A 1 111 ? -5.032 9.839 9.136 1.00 98.81 111 ALA A O 1
ATOM 853 N N . ILE A 1 112 ? -7.150 9.096 9.205 1.00 98.94 112 ILE A N 1
ATOM 854 C CA . ILE A 1 112 ? -7.224 8.762 7.767 1.00 98.94 112 ILE A CA 1
ATOM 855 C C . ILE A 1 112 ? -7.081 10.029 6.918 1.00 98.94 112 ILE A C 1
ATOM 857 O O . ILE A 1 112 ? -6.320 10.044 5.949 1.00 98.94 112 ILE A O 1
ATOM 861 N N . LYS A 1 113 ? -7.801 11.095 7.285 1.00 98.81 113 LYS A N 1
ATOM 862 C CA . LYS A 1 113 ? -7.776 12.369 6.565 1.00 98.81 113 LYS A CA 1
ATOM 863 C C . LYS A 1 113 ? -6.383 13.005 6.570 1.00 98.81 113 LYS A C 1
ATOM 865 O O . LYS A 1 113 ? -5.905 13.400 5.511 1.00 98.81 113 LYS A O 1
ATOM 870 N N . ASP A 1 114 ? -5.722 13.063 7.721 1.00 98.88 114 ASP A N 1
ATOM 871 C CA . ASP A 1 114 ? -4.391 13.663 7.874 1.00 98.88 114 ASP A CA 1
ATOM 872 C C . ASP A 1 114 ? -3.340 12.935 7.019 1.00 98.88 114 ASP A C 1
ATOM 874 O O . ASP A 1 114 ? -2.480 13.559 6.381 1.00 98.88 114 ASP A O 1
ATOM 878 N N . ALA A 1 115 ? -3.429 11.604 6.942 1.00 98.88 115 ALA A N 1
ATOM 879 C CA . ALA A 1 115 ? -2.560 10.833 6.067 1.00 98.88 115 ALA A CA 1
ATOM 880 C C . ALA A 1 115 ? -2.862 11.074 4.581 1.00 98.88 115 ALA A C 1
ATOM 882 O O . ALA A 1 115 ? -1.943 11.306 3.793 1.00 98.88 115 A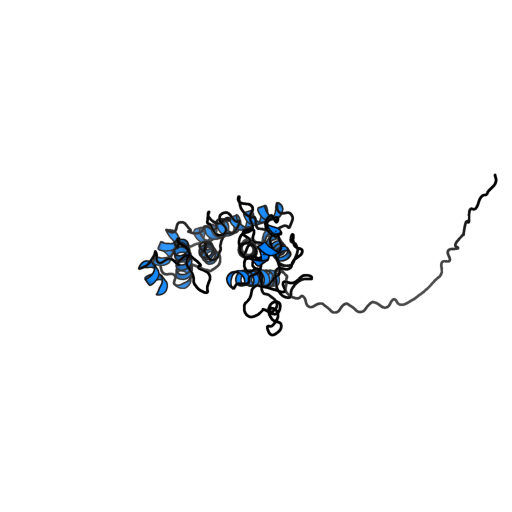LA A O 1
ATOM 883 N N . ALA A 1 116 ? -4.143 11.089 4.203 1.00 98.94 116 ALA A N 1
ATOM 884 C CA . ALA A 1 116 ? -4.575 11.394 2.842 1.00 98.94 116 ALA A CA 1
ATOM 885 C C . ALA A 1 116 ? -4.119 12.791 2.383 1.00 98.94 116 ALA A C 1
ATOM 887 O O . ALA A 1 116 ? -3.616 12.936 1.267 1.00 98.94 116 ALA A O 1
ATOM 888 N N . ASP A 1 117 ? -4.223 13.803 3.249 1.00 98.88 117 ASP A N 1
ATOM 889 C CA . ASP A 1 117 ? -3.737 15.160 2.980 1.00 98.88 117 ASP A CA 1
ATOM 890 C C . ASP A 1 117 ? -2.229 15.168 2.706 1.00 98.88 117 ASP A C 1
ATOM 892 O O . ASP A 1 117 ? -1.780 15.753 1.718 1.00 98.88 117 ASP A O 1
ATOM 896 N N . THR A 1 118 ? -1.450 14.423 3.497 1.00 98.88 118 THR A N 1
ATOM 897 C CA . THR A 1 118 ? -0.005 14.265 3.265 1.00 98.88 118 THR A CA 1
ATOM 898 C C . THR A 1 118 ? 0.285 13.671 1.881 1.00 98.88 118 THR A C 1
ATOM 900 O O . THR A 1 118 ? 1.174 14.143 1.167 1.00 98.88 118 THR A O 1
ATOM 903 N N . TYR A 1 119 ? -0.469 12.655 1.458 1.00 98.88 119 TYR A N 1
ATOM 904 C CA . TYR A 1 119 ? -0.287 12.031 0.145 1.00 98.88 119 TYR A CA 1
ATOM 905 C C . TYR A 1 119 ? -0.667 12.956 -1.016 1.00 98.88 119 TYR A C 1
ATOM 907 O O . TYR A 1 119 ? 0.026 12.971 -2.038 1.00 98.88 119 TYR A O 1
ATOM 915 N N . VAL A 1 120 ? -1.704 13.781 -0.851 1.00 98.88 120 VAL A N 1
ATOM 916 C CA . VAL A 1 120 ? -2.051 14.838 -1.813 1.00 98.88 120 VAL A CA 1
ATOM 917 C C . VAL A 1 120 ? -0.926 15.871 -1.915 1.00 98.88 120 VAL A C 1
ATOM 919 O O . VAL A 1 120 ? -0.550 16.258 -3.023 1.00 98.88 120 VAL A O 1
ATOM 922 N N . GLU A 1 121 ? -0.344 16.301 -0.795 1.00 98.75 121 GLU A N 1
ATOM 923 C CA . GLU A 1 121 ? 0.780 17.244 -0.808 1.00 98.75 121 GLU A CA 1
ATOM 924 C C . GLU A 1 121 ? 2.012 16.684 -1.524 1.00 98.75 121 GLU A C 1
ATOM 926 O O . GLU A 1 121 ? 2.679 17.406 -2.273 1.00 98.75 121 GLU A O 1
ATOM 931 N N . ILE A 1 122 ? 2.323 15.404 -1.302 1.00 98.69 122 ILE A N 1
ATOM 932 C CA . ILE A 1 122 ? 3.407 14.709 -2.002 1.00 98.69 122 ILE A CA 1
ATOM 933 C C . ILE A 1 122 ? 3.121 14.691 -3.502 1.00 98.69 122 ILE A C 1
ATOM 935 O O . ILE A 1 122 ? 3.978 15.099 -4.288 1.00 98.69 122 ILE A O 1
ATOM 939 N N . LEU A 1 123 ? 1.906 14.307 -3.900 1.00 98.31 123 LEU A N 1
ATOM 940 C CA . LEU A 1 123 ? 1.488 14.246 -5.298 1.00 98.31 123 LEU A CA 1
ATOM 941 C C . LEU A 1 123 ? 1.743 15.559 -6.045 1.00 98.31 123 LEU A C 1
ATOM 943 O O . LEU A 1 123 ? 2.246 15.524 -7.168 1.00 98.31 123 LEU A O 1
ATOM 947 N N . GLN A 1 124 ? 1.459 16.715 -5.433 1.00 98.06 124 GLN A N 1
ATOM 948 C CA . GLN A 1 124 ? 1.676 18.017 -6.082 1.00 98.06 124 GLN A CA 1
ATOM 949 C C . GLN A 1 124 ? 3.158 18.363 -6.293 1.00 98.06 124 GLN A C 1
ATOM 951 O O . GLN A 1 124 ? 3.476 19.184 -7.152 1.00 98.06 124 GLN A O 1
ATOM 956 N N . LYS A 1 125 ? 4.068 17.742 -5.536 1.00 97.69 125 LYS A N 1
ATOM 957 C CA . LYS A 1 125 ? 5.520 17.973 -5.618 1.00 97.69 125 LYS A CA 1
ATOM 958 C C . LYS A 1 125 ? 6.222 16.998 -6.570 1.00 97.69 125 LYS A C 1
ATOM 960 O O . LYS A 1 125 ? 7.386 17.208 -6.907 1.00 97.69 125 LYS A O 1
ATOM 965 N N . ARG A 1 126 ? 5.554 15.921 -7.001 1.00 96.44 126 ARG A N 1
ATOM 966 C CA . ARG A 1 126 ? 6.137 14.876 -7.859 1.00 96.44 126 ARG A CA 1
ATOM 967 C C . ARG A 1 126 ? 5.861 15.153 -9.335 1.00 96.44 126 ARG A C 1
ATOM 969 O O . ARG A 1 126 ? 4.717 15.350 -9.729 1.00 96.44 126 ARG A O 1
ATOM 976 N N . GLY A 1 127 ? 6.897 15.062 -10.175 1.00 96.50 127 GLY A N 1
ATOM 977 C CA . GLY A 1 127 ? 6.782 15.279 -11.626 1.00 96.50 127 GLY A CA 1
ATOM 978 C C . GLY A 1 127 ? 5.783 14.340 -12.317 1.00 96.50 127 GLY A C 1
ATOM 979 O O . GLY A 1 127 ? 4.969 14.795 -13.114 1.00 96.50 127 GLY A O 1
ATOM 980 N N . TYR A 1 128 ? 5.773 13.054 -11.947 1.00 97.19 128 TYR A N 1
ATOM 981 C CA . TYR A 1 128 ? 4.798 12.065 -12.443 1.00 97.19 128 TYR A CA 1
ATOM 982 C C . TYR A 1 128 ? 3.468 12.050 -11.668 1.00 97.19 128 TYR A C 1
ATOM 984 O O . TYR A 1 128 ? 2.603 11.218 -11.943 1.00 97.19 128 TYR A O 1
ATOM 992 N N . ARG A 1 129 ? 3.280 12.994 -10.731 1.00 96.50 129 ARG A N 1
ATOM 993 C CA . ARG A 1 129 ? 2.073 13.158 -9.906 1.00 96.50 129 ARG A CA 1
ATOM 994 C C . ARG A 1 129 ? 1.686 11.888 -9.142 1.00 96.50 129 ARG A C 1
ATOM 996 O O . ARG A 1 129 ? 0.534 11.462 -9.183 1.00 96.50 129 ARG A O 1
ATOM 1003 N N . ILE A 1 130 ? 2.654 11.289 -8.450 1.00 96.38 130 ILE A N 1
ATOM 1004 C CA . ILE A 1 130 ? 2.424 10.112 -7.605 1.00 96.38 130 ILE A CA 1
ATOM 1005 C C . ILE A 1 130 ? 2.219 10.502 -6.136 1.00 96.38 130 ILE A C 1
ATOM 1007 O O . ILE A 1 130 ? 3.021 11.279 -5.615 1.00 96.38 130 ILE A O 1
ATOM 1011 N N . PRO A 1 131 ? 1.210 9.953 -5.438 1.00 98.06 131 PRO A N 1
ATOM 1012 C CA . PRO A 1 131 ? 1.012 10.136 -3.998 1.00 98.06 131 PRO A CA 1
ATOM 1013 C C . PRO A 1 131 ? 1.967 9.254 -3.166 1.00 98.06 131 PRO A C 1
ATOM 1015 O O . PRO A 1 131 ? 1.551 8.561 -2.245 1.00 98.06 131 PRO A O 1
ATOM 1018 N N . LEU A 1 132 ? 3.254 9.243 -3.520 1.00 98.06 132 LEU A N 1
ATOM 1019 C CA . LEU A 1 132 ? 4.306 8.459 -2.871 1.00 98.06 132 LEU A CA 1
ATOM 1020 C C . LEU A 1 132 ? 5.639 9.208 -2.962 1.00 98.06 132 LEU A C 1
ATOM 1022 O O . LEU A 1 132 ? 6.003 9.745 -4.012 1.00 98.06 132 LEU A O 1
ATOM 1026 N N . ASP A 1 133 ? 6.406 9.201 -1.875 1.00 96.88 133 ASP A N 1
ATOM 1027 C CA . ASP A 1 133 ? 7.823 9.534 -1.917 1.00 96.88 133 ASP A CA 1
ATOM 1028 C C . ASP A 1 133 ? 8.694 8.488 -1.231 1.00 96.88 133 ASP A C 1
ATOM 1030 O O . ASP A 1 133 ? 8.211 7.594 -0.541 1.00 96.88 133 ASP A O 1
ATOM 1034 N N . TYR A 1 134 ? 9.998 8.599 -1.480 1.00 95.56 134 TYR A N 1
ATOM 1035 C CA . TYR A 1 134 ? 10.988 7.601 -1.096 1.00 95.56 134 TYR A CA 1
ATOM 1036 C C . TYR A 1 134 ? 11.747 7.970 0.184 1.00 95.56 134 TYR A C 1
ATOM 1038 O O . TYR A 1 134 ? 12.911 7.597 0.355 1.00 95.56 134 TYR A O 1
ATOM 1046 N N . GLY A 1 135 ? 11.100 8.746 1.061 1.00 93.19 135 GLY A N 1
ATOM 1047 C CA . GLY A 1 135 ? 11.684 9.192 2.320 1.00 93.19 135 GLY A CA 1
ATOM 1048 C C . GLY A 1 135 ? 12.986 9.976 2.130 1.00 93.19 135 GLY A C 1
ATOM 1049 O O . GLY A 1 135 ? 13.297 10.483 1.049 1.00 93.19 135 GLY A O 1
ATOM 1050 N N . LYS A 1 136 ? 13.778 10.071 3.202 1.00 91.75 136 LYS A N 1
ATOM 1051 C CA . LYS A 1 136 ? 15.063 10.795 3.189 1.00 91.75 136 LYS A CA 1
ATOM 1052 C C . LYS A 1 136 ? 16.136 10.088 2.362 1.00 91.75 136 LYS A C 1
ATOM 1054 O O . LYS A 1 136 ? 16.984 10.757 1.782 1.00 91.75 136 LYS A O 1
ATOM 1059 N N . ALA A 1 137 ? 16.093 8.755 2.304 1.00 90.06 137 ALA A N 1
ATOM 1060 C CA . ALA A 1 137 ? 17.039 7.968 1.520 1.00 90.06 137 ALA A CA 1
ATOM 1061 C C . ALA A 1 137 ? 16.894 8.234 0.013 1.00 90.06 137 ALA A C 1
ATOM 1063 O O . ALA A 1 137 ? 17.865 8.102 -0.732 1.00 90.06 137 ALA A O 1
ATOM 1064 N N . GLY A 1 138 ? 15.692 8.612 -0.443 1.00 93.81 138 GLY A N 1
ATOM 1065 C CA . GLY A 1 138 ? 15.429 8.871 -1.854 1.00 93.81 138 GLY A CA 1
ATOM 1066 C C . GLY A 1 138 ? 15.619 7.622 -2.717 1.00 93.81 138 GLY A C 1
ATOM 1067 O O . GLY A 1 138 ? 16.017 7.738 -3.872 1.00 93.81 138 GLY A O 1
ATOM 1068 N N . LYS A 1 139 ? 15.384 6.429 -2.158 1.00 94.56 139 LYS A N 1
ATOM 1069 C CA . LYS A 1 139 ? 15.556 5.127 -2.816 1.00 94.56 139 LYS A CA 1
ATOM 1070 C C . LYS A 1 139 ? 14.213 4.415 -2.919 1.00 94.56 139 LYS A C 1
ATOM 1072 O O . LYS A 1 139 ? 13.491 4.326 -1.933 1.00 94.56 139 LYS A O 1
ATOM 1077 N N . ALA A 1 140 ? 13.884 3.913 -4.106 1.00 95.94 140 ALA A N 1
ATOM 1078 C CA . ALA A 1 140 ? 12.665 3.135 -4.293 1.00 95.94 140 ALA A CA 1
ATOM 1079 C C . ALA A 1 140 ? 12.812 1.787 -3.557 1.00 95.94 140 ALA A C 1
ATOM 1081 O O . ALA A 1 140 ? 13.803 1.097 -3.820 1.00 95.94 140 ALA A O 1
ATOM 1082 N N . PRO A 1 141 ? 11.895 1.423 -2.642 1.00 96.00 141 PRO A N 1
ATOM 1083 C CA . PRO A 1 141 ? 11.964 0.158 -1.908 1.00 96.00 141 PRO A CA 1
ATOM 1084 C C . PRO A 1 141 ? 11.548 -1.030 -2.790 1.00 96.00 141 PRO A C 1
ATOM 1086 O O . PRO A 1 141 ? 10.902 -0.844 -3.826 1.00 96.00 141 PRO A O 1
ATOM 1089 N N . TRP A 1 142 ? 11.862 -2.258 -2.362 1.00 96.50 142 TRP A N 1
ATOM 1090 C CA . TRP A 1 142 ? 11.289 -3.463 -2.973 1.00 96.50 142 TRP A CA 1
ATOM 1091 C C . TRP A 1 142 ? 9.766 -3.386 -2.901 1.00 96.50 142 TRP A C 1
ATOM 1093 O O . TRP A 1 142 ? 9.195 -3.161 -1.837 1.00 96.50 142 TRP A O 1
ATOM 1103 N N . GLY A 1 143 ? 9.096 -3.564 -4.040 1.00 97.31 143 GLY A N 1
ATOM 1104 C CA . GLY A 1 143 ? 7.639 -3.531 -4.074 1.00 97.31 143 GLY A CA 1
ATOM 1105 C C . GLY A 1 143 ? 7.089 -2.113 -3.961 1.00 97.31 143 GLY A C 1
ATOM 1106 O O . GLY A 1 143 ? 5.991 -1.943 -3.439 1.00 97.31 143 GLY A O 1
ATOM 1107 N N . SER A 1 144 ? 7.827 -1.095 -4.418 1.00 98.25 144 SER A N 1
ATOM 1108 C CA . SER A 1 144 ? 7.429 0.320 -4.367 1.00 98.25 144 SER A CA 1
ATOM 1109 C C . SER A 1 144 ? 6.011 0.601 -4.883 1.00 98.25 144 SER A C 1
ATOM 1111 O O . SER A 1 144 ? 5.321 1.453 -4.318 1.00 98.25 144 SER A O 1
ATOM 1113 N N . ASN A 1 145 ? 5.522 -0.152 -5.875 1.00 98.81 145 ASN A N 1
ATOM 1114 C CA . ASN A 1 145 ? 4.136 -0.052 -6.341 1.00 98.81 145 ASN A CA 1
ATOM 1115 C C . ASN A 1 145 ? 3.116 -0.400 -5.247 1.00 98.81 145 ASN A C 1
ATOM 1117 O O . ASN A 1 145 ? 2.041 0.188 -5.212 1.00 98.81 145 ASN A O 1
ATOM 1121 N N . SER A 1 146 ? 3.434 -1.314 -4.331 1.00 98.44 146 SER A N 1
ATOM 1122 C CA . SER A 1 146 ? 2.531 -1.697 -3.239 1.00 98.44 146 SER A CA 1
ATOM 1123 C C . SER A 1 146 ? 2.345 -0.595 -2.199 1.00 98.44 146 SER A C 1
ATOM 1125 O O . SER A 1 146 ? 1.228 -0.394 -1.733 1.00 98.44 146 SER A O 1
ATOM 1127 N N . PHE A 1 147 ? 3.392 0.186 -1.908 1.00 98.62 147 PHE A N 1
ATOM 1128 C CA . PHE A 1 147 ? 3.301 1.364 -1.038 1.00 98.62 147 PHE A CA 1
ATOM 1129 C C . PHE A 1 147 ? 2.369 2.405 -1.663 1.00 98.62 147 PHE A C 1
ATOM 1131 O O . PHE A 1 147 ? 1.461 2.905 -1.006 1.00 98.62 147 PHE A O 1
ATOM 1138 N N . LEU A 1 148 ? 2.534 2.666 -2.966 1.00 98.81 148 LEU A N 1
ATOM 1139 C CA . LEU A 1 148 ? 1.624 3.532 -3.712 1.00 98.81 148 LEU A CA 1
ATOM 1140 C C . LEU A 1 148 ? 0.180 3.015 -3.639 1.00 98.81 148 LEU A C 1
ATOM 1142 O O . LEU A 1 148 ? -0.716 3.780 -3.298 1.00 98.81 148 LEU A O 1
ATOM 1146 N N . LEU A 1 149 ? -0.048 1.733 -3.934 1.00 98.94 149 LEU A N 1
ATOM 1147 C CA . LEU A 1 149 ? -1.383 1.128 -3.938 1.00 98.94 149 LEU A CA 1
ATOM 1148 C C . LEU A 1 149 ? -2.046 1.153 -2.549 1.00 98.94 149 LEU A C 1
ATOM 1150 O O . LEU A 1 149 ? -3.238 1.437 -2.453 1.00 98.94 149 LEU A O 1
ATOM 1154 N N . ASN A 1 150 ? -1.285 0.948 -1.472 1.00 98.88 150 ASN A N 1
ATOM 1155 C CA . ASN A 1 150 ? -1.777 1.104 -0.101 1.00 98.88 150 ASN A CA 1
ATOM 1156 C C . ASN A 1 150 ? -2.194 2.554 0.201 1.00 98.88 150 ASN A C 1
ATOM 1158 O O . ASN A 1 150 ? -3.227 2.772 0.834 1.00 98.88 150 ASN A O 1
ATOM 1162 N N . ASN A 1 151 ? -1.470 3.554 -0.313 1.00 98.94 151 ASN A N 1
ATOM 1163 C CA . ASN A 1 151 ? -1.877 4.958 -0.177 1.00 98.94 151 ASN A CA 1
ATOM 1164 C C . ASN A 1 151 ? -3.192 5.251 -0.904 1.00 98.94 151 ASN A C 1
ATOM 1166 O O . ASN A 1 151 ? -3.981 6.072 -0.433 1.00 98.94 151 ASN A O 1
ATOM 1170 N N . LEU A 1 152 ? -3.460 4.574 -2.030 1.00 98.94 152 LEU A N 1
ATOM 1171 C CA . LEU A 1 152 ? -4.723 4.734 -2.758 1.00 98.94 152 LEU A CA 1
ATOM 1172 C C . LEU A 1 152 ? -5.923 4.256 -1.936 1.00 98.94 152 LEU A C 1
ATOM 1174 O O . LEU A 1 152 ? -6.988 4.861 -2.035 1.00 98.94 152 LEU A O 1
ATOM 1178 N N . ILE A 1 153 ? -5.745 3.238 -1.084 1.00 98.94 153 ILE A N 1
ATOM 1179 C CA . ILE A 1 153 ? -6.779 2.810 -0.131 1.00 98.94 153 ILE A CA 1
ATOM 1180 C C . ILE A 1 153 ? -7.117 3.957 0.821 1.00 98.94 153 ILE A C 1
ATOM 1182 O O . ILE A 1 153 ? -8.278 4.333 0.959 1.00 98.94 153 ILE A O 1
ATOM 1186 N N . VAL A 1 154 ? -6.104 4.568 1.437 1.00 98.94 154 VAL A N 1
ATOM 1187 C CA . VAL A 1 154 ? -6.304 5.667 2.396 1.00 98.94 154 VAL A CA 1
ATOM 1188 C C . VAL A 1 154 ? -6.940 6.890 1.736 1.00 98.94 154 VAL A C 1
ATOM 1190 O O . VAL A 1 154 ? -7.880 7.462 2.285 1.00 98.94 154 VAL A O 1
ATOM 1193 N N . LEU A 1 155 ? -6.490 7.258 0.534 1.00 98.94 155 LEU A N 1
ATOM 1194 C CA . LEU A 1 155 ? -7.091 8.337 -0.253 1.00 98.94 155 LEU A CA 1
ATOM 1195 C C . LEU A 1 155 ? -8.557 8.039 -0.603 1.00 98.94 155 LEU A C 1
ATOM 1197 O O . LEU A 1 155 ? -9.417 8.903 -0.436 1.00 98.94 155 LEU A O 1
ATOM 1201 N N . GLY A 1 156 ? -8.868 6.818 -1.044 1.00 98.81 156 GLY A N 1
ATOM 1202 C CA . GLY A 1 156 ? -10.239 6.422 -1.363 1.00 98.81 156 GLY A CA 1
ATOM 1203 C C . GLY A 1 156 ? -11.159 6.448 -0.138 1.00 98.81 156 GLY A C 1
ATOM 1204 O O . GLY A 1 156 ? -12.259 6.992 -0.203 1.00 98.81 156 GLY A O 1
ATOM 1205 N N . LEU A 1 157 ? -10.680 5.976 1.016 1.00 98.88 157 LEU A N 1
ATOM 1206 C CA . LEU A 1 157 ? -11.428 6.054 2.274 1.00 98.88 157 LEU A CA 1
ATOM 1207 C C . LEU A 1 157 ? -11.640 7.501 2.741 1.00 98.88 157 LEU A C 1
ATOM 1209 O O . LEU A 1 157 ? -12.722 7.841 3.218 1.00 98.88 157 LEU A O 1
ATOM 1213 N N . ALA A 1 158 ? -10.648 8.379 2.577 1.00 98.88 158 ALA A N 1
ATOM 1214 C CA . ALA A 1 158 ? -10.813 9.803 2.865 1.00 98.88 158 ALA A CA 1
ATOM 1215 C C . ALA A 1 158 ? -11.865 10.451 1.947 1.00 98.88 158 ALA A C 1
ATOM 1217 O O . ALA A 1 158 ? -12.661 11.277 2.402 1.00 98.88 158 ALA A O 1
ATOM 1218 N N . TYR A 1 159 ? -11.921 10.053 0.671 1.00 98.75 159 TYR A N 1
ATOM 1219 C CA . TYR A 1 159 ? -12.993 10.468 -0.234 1.00 98.75 159 TYR A CA 1
ATOM 1220 C C . TYR A 1 159 ? -14.368 10.005 0.261 1.00 98.75 159 TYR A C 1
ATOM 1222 O O . TYR A 1 159 ? -15.279 10.826 0.332 1.00 98.75 159 TYR A O 1
ATOM 1230 N N . ASP A 1 160 ? -14.520 8.740 0.651 1.00 98.38 160 ASP A N 1
ATOM 1231 C CA . ASP A 1 160 ? -15.803 8.218 1.139 1.00 98.38 160 ASP A CA 1
ATOM 1232 C C . ASP A 1 160 ? -16.271 8.906 2.431 1.00 98.38 160 ASP A C 1
ATOM 1234 O O . ASP A 1 160 ? -17.463 9.155 2.609 1.00 98.38 160 ASP A O 1
ATOM 1238 N N . LEU A 1 161 ? -15.338 9.257 3.320 1.00 98.38 161 LEU A N 1
ATOM 1239 C CA . LEU A 1 161 ? -15.643 9.914 4.593 1.00 98.38 161 LEU A CA 1
ATOM 1240 C C . LEU A 1 161 ? -15.997 11.402 4.446 1.00 98.38 161 LEU A C 1
ATOM 1242 O O . LEU A 1 161 ? -16.836 11.901 5.197 1.00 98.38 161 LEU A O 1
ATOM 1246 N N . TYR A 1 162 ? -15.356 12.117 3.515 1.00 98.12 162 TYR A N 1
ATOM 1247 C CA . TYR A 1 162 ? -15.405 13.587 3.468 1.00 98.12 162 TYR A CA 1
ATOM 1248 C C . TYR A 1 162 ? -15.899 14.174 2.136 1.00 98.12 162 TYR A C 1
ATOM 1250 O O . TYR A 1 162 ? -16.144 15.377 2.050 1.00 98.12 162 TYR A O 1
ATOM 1258 N N . GLY A 1 163 ? -16.034 13.370 1.080 1.00 97.38 163 GLY A N 1
ATOM 1259 C CA . GLY A 1 163 ? -16.538 13.788 -0.234 1.00 97.38 163 GLY A CA 1
ATOM 1260 C C . GLY A 1 163 ? -15.624 14.740 -1.020 1.00 97.38 163 GLY A C 1
ATOM 1261 O O . GLY A 1 163 ? -16.029 15.264 -2.061 1.00 97.38 163 GLY A O 1
ATOM 1262 N N . ASN A 1 164 ? -14.398 14.991 -0.550 1.00 97.62 164 ASN A N 1
ATOM 1263 C CA . ASN A 1 164 ? -13.459 15.893 -1.214 1.00 97.62 164 ASN A CA 1
ATOM 1264 C C . ASN A 1 164 ? -12.837 15.225 -2.450 1.00 97.62 164 ASN A C 1
ATOM 1266 O O . ASN A 1 164 ? -12.013 14.318 -2.335 1.00 97.62 164 ASN A O 1
ATOM 1270 N N . LYS A 1 165 ? -13.201 15.714 -3.642 1.00 97.62 165 LYS A N 1
ATOM 1271 C CA . LYS A 1 165 ? -12.763 15.156 -4.934 1.00 97.62 165 LYS A CA 1
ATOM 1272 C C . LYS A 1 165 ? -11.249 15.141 -5.133 1.00 97.62 165 LYS A C 1
ATOM 1274 O O . LYS A 1 165 ? -10.773 14.279 -5.859 1.00 97.62 165 LYS A O 1
ATOM 1279 N N . THR A 1 166 ? -10.495 15.998 -4.446 1.00 98.31 166 THR A N 1
ATOM 1280 C CA . THR A 1 166 ? -9.027 15.980 -4.507 1.00 98.31 166 THR A CA 1
ATOM 1281 C C . THR A 1 166 ? -8.449 14.609 -4.139 1.00 98.31 166 THR A C 1
ATOM 1283 O O . THR A 1 166 ? -7.447 14.195 -4.719 1.00 98.31 166 THR A O 1
ATOM 1286 N N . TYR A 1 167 ? -9.086 13.873 -3.221 1.00 98.81 167 TYR A N 1
ATOM 1287 C CA . TYR A 1 167 ? -8.651 12.520 -2.878 1.00 98.81 167 TYR A CA 1
ATOM 1288 C C . TYR A 1 167 ? -8.944 11.517 -4.001 1.00 98.81 167 TYR A C 1
ATOM 1290 O O . TYR A 1 167 ? -8.073 10.722 -4.341 1.00 98.81 167 TYR A O 1
ATOM 1298 N N . LEU A 1 168 ? -10.120 11.590 -4.635 1.00 98.50 168 LEU A N 1
ATOM 1299 C CA . LEU A 1 168 ? -10.464 10.750 -5.790 1.00 98.50 168 LEU A CA 1
ATOM 1300 C C . LEU A 1 168 ? -9.526 11.016 -6.981 1.00 98.50 168 LEU A C 1
ATOM 1302 O O . LEU A 1 168 ? -9.023 10.073 -7.591 1.00 98.50 168 LEU A O 1
ATOM 1306 N N . ASP A 1 169 ? -9.229 12.286 -7.262 1.00 98.38 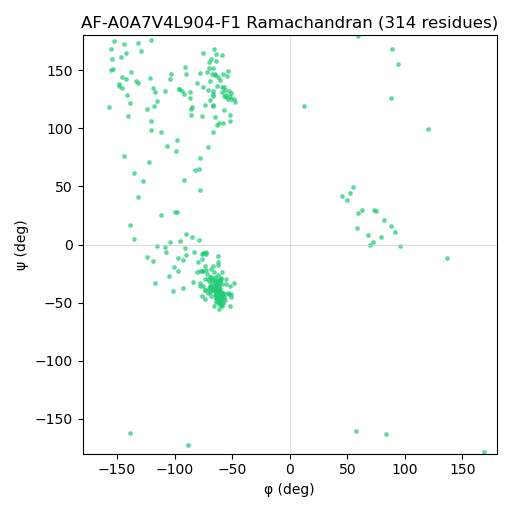169 ASP A N 1
ATOM 1307 C CA . ASP A 1 169 ? -8.274 12.678 -8.305 1.00 98.38 169 ASP A CA 1
ATOM 1308 C C . ASP A 1 169 ? -6.864 12.140 -8.004 1.00 98.38 169 ASP A C 1
ATOM 1310 O O . ASP A 1 169 ? -6.139 11.734 -8.915 1.00 98.38 169 ASP A O 1
ATOM 1314 N N . ALA A 1 170 ? -6.470 12.090 -6.726 1.00 98.75 170 ALA A N 1
ATOM 1315 C CA . ALA A 1 170 ? -5.206 11.495 -6.304 1.00 98.75 170 ALA A CA 1
ATOM 1316 C C . ALA A 1 170 ? -5.185 9.965 -6.469 1.00 98.75 170 ALA A C 1
ATOM 1318 O O . ALA A 1 170 ? -4.160 9.425 -6.892 1.00 98.75 170 ALA A O 1
ATOM 1319 N N . VAL A 1 171 ? -6.305 9.271 -6.212 1.00 98.88 171 VAL A N 1
ATOM 1320 C CA . VAL A 1 171 ? -6.440 7.832 -6.508 1.00 98.88 171 VAL A CA 1
ATOM 1321 C C . VAL A 1 171 ? -6.261 7.574 -8.005 1.00 98.88 171 VAL A C 1
ATOM 1323 O O . VAL A 1 171 ? -5.448 6.733 -8.394 1.00 98.88 171 VAL A O 1
ATOM 1326 N N . ALA A 1 172 ? -6.958 8.340 -8.850 1.00 98.56 172 ALA A N 1
ATOM 1327 C CA . ALA A 1 172 ? -6.845 8.235 -10.304 1.00 98.56 172 ALA A CA 1
ATOM 1328 C C . ALA A 1 172 ? -5.408 8.503 -10.783 1.00 98.56 172 ALA A C 1
ATOM 1330 O O . ALA A 1 172 ? -4.853 7.721 -11.548 1.00 98.56 172 ALA A O 1
ATOM 1331 N N . ALA A 1 173 ? -4.756 9.545 -10.262 1.00 98.69 173 ALA A N 1
ATOM 1332 C CA . ALA A 1 173 ? -3.373 9.867 -10.601 1.00 98.69 173 ALA A CA 1
ATOM 1333 C C . ALA A 1 173 ? -2.363 8.783 -10.176 1.00 98.69 173 ALA A C 1
ATOM 1335 O O . ALA A 1 173 ? -1.373 8.563 -10.878 1.00 98.69 173 ALA A O 1
ATOM 1336 N N . GLY A 1 174 ? -2.603 8.103 -9.052 1.00 98.75 174 GLY A N 1
ATOM 1337 C CA . GLY A 1 174 ? -1.819 6.938 -8.647 1.00 98.75 174 GLY A CA 1
ATOM 1338 C C . GLY A 1 174 ? -1.989 5.764 -9.612 1.00 98.75 174 GLY A C 1
ATOM 1339 O O . GLY A 1 174 ? -1.001 5.159 -10.025 1.00 98.75 174 GLY A O 1
ATOM 1340 N N . MET A 1 175 ? -3.220 5.487 -10.046 1.00 98.75 175 MET A N 1
ATOM 1341 C CA . MET A 1 175 ? -3.478 4.450 -11.049 1.00 98.75 175 MET A CA 1
ATOM 1342 C C . MET A 1 175 ? -2.936 4.805 -12.439 1.00 98.75 175 MET A C 1
ATOM 1344 O O . MET A 1 175 ? -2.423 3.916 -13.115 1.00 98.75 175 MET A O 1
ATOM 1348 N N . ASP A 1 176 ? -2.930 6.082 -12.839 1.00 98.75 176 ASP A N 1
ATOM 1349 C CA . ASP A 1 176 ? -2.253 6.534 -14.064 1.00 98.75 176 ASP A CA 1
ATOM 1350 C C . ASP A 1 176 ? -0.768 6.146 -14.051 1.00 98.75 176 ASP A C 1
ATOM 1352 O O . ASP A 1 176 ? -0.236 5.688 -15.063 1.00 98.75 176 ASP A O 1
ATOM 1356 N N . TYR A 1 177 ? -0.087 6.309 -12.910 1.00 98.81 177 TYR A N 1
ATOM 1357 C CA . TYR A 1 177 ? 1.309 5.894 -12.761 1.00 98.81 177 TYR A CA 1
ATOM 1358 C C . TYR A 1 177 ? 1.465 4.382 -12.898 1.00 98.81 177 TYR A C 1
ATOM 1360 O O . TYR A 1 177 ? 2.331 3.935 -13.649 1.00 98.81 177 TYR A O 1
ATOM 1368 N N . ILE A 1 178 ? 0.615 3.598 -12.224 1.00 98.88 178 ILE A N 1
ATOM 1369 C CA . ILE A 1 178 ? 0.625 2.130 -12.315 1.00 98.88 178 ILE A CA 1
ATOM 1370 C C . ILE A 1 178 ? 0.410 1.659 -13.764 1.00 98.88 178 ILE A C 1
ATOM 1372 O O . ILE A 1 178 ? 1.003 0.665 -14.181 1.00 98.88 178 ILE A O 1
ATOM 1376 N N . LEU A 1 179 ? -0.385 2.394 -14.547 1.00 98.81 179 LEU A N 1
ATOM 1377 C CA . LEU A 1 179 ? -0.762 2.051 -15.921 1.00 98.81 179 LEU A CA 1
ATOM 1378 C C . LEU A 1 179 ? 0.107 2.695 -17.016 1.00 98.81 179 LEU A C 1
ATOM 1380 O O . LEU A 1 179 ? -0.161 2.466 -18.197 1.00 98.81 179 LEU A O 1
ATOM 1384 N N . GLY A 1 180 ? 1.155 3.450 -16.668 1.00 98.38 180 GLY A N 1
ATOM 1385 C CA . GLY A 1 180 ? 2.156 3.904 -17.646 1.00 98.38 180 GLY A CA 1
ATOM 1386 C C . GLY A 1 180 ? 2.611 5.356 -17.545 1.00 98.38 180 GLY A C 1
ATOM 1387 O O . GLY A 1 180 ? 3.620 5.702 -18.155 1.00 98.38 180 GLY A O 1
ATOM 1388 N N . ARG A 1 181 ? 1.953 6.219 -16.759 1.00 98.50 181 ARG A N 1
ATOM 1389 C CA . ARG A 1 181 ? 2.396 7.611 -16.552 1.00 98.50 181 ARG A CA 1
ATOM 1390 C C . ARG A 1 181 ? 3.547 7.680 -15.546 1.00 98.50 181 ARG A C 1
ATOM 1392 O O . ARG A 1 181 ? 3.416 8.235 -14.456 1.00 98.50 181 ARG A O 1
ATOM 1399 N N . ASN A 1 182 ? 4.679 7.100 -15.918 1.00 98.62 182 ASN A N 1
ATOM 1400 C CA . ASN A 1 182 ? 5.864 6.973 -15.080 1.00 98.62 182 ASN A CA 1
ATOM 1401 C C . ASN A 1 182 ? 7.156 7.118 -15.893 1.00 98.62 182 ASN A C 1
ATOM 1403 O O . ASN A 1 182 ? 7.141 7.161 -17.122 1.00 98.62 182 ASN A O 1
ATOM 1407 N N . ALA A 1 183 ? 8.292 7.175 -15.195 1.00 98.00 183 ALA A N 1
ATOM 1408 C CA . ALA A 1 183 ? 9.610 7.386 -15.796 1.00 98.00 183 ALA A CA 1
ATOM 1409 C C . ALA A 1 183 ? 10.074 6.297 -16.778 1.00 98.00 183 ALA A C 1
ATOM 1411 O O . ALA A 1 183 ? 11.090 6.499 -17.451 1.00 98.00 183 ALA A O 1
ATOM 1412 N N . MET A 1 184 ? 9.356 5.173 -16.839 1.00 98.12 184 MET A N 1
ATOM 1413 C CA . MET A 1 184 ? 9.657 4.016 -17.676 1.00 98.12 184 MET A CA 1
ATOM 1414 C C . MET A 1 184 ? 8.698 3.858 -18.863 1.00 98.12 184 MET A C 1
ATOM 1416 O O . MET A 1 184 ? 8.939 2.975 -19.683 1.00 98.12 184 MET A O 1
ATOM 1420 N N . ASP A 1 185 ? 7.637 4.676 -18.960 1.00 98.38 185 ASP A N 1
ATOM 1421 C CA . ASP A 1 185 ? 6.532 4.473 -19.917 1.00 98.38 185 ASP A CA 1
ATOM 1422 C C . ASP A 1 185 ? 5.990 3.027 -19.859 1.00 98.38 185 ASP A C 1
ATOM 1424 O O . ASP A 1 185 ? 5.715 2.382 -20.868 1.00 98.38 185 ASP A O 1
ATOM 1428 N N . GLN A 1 186 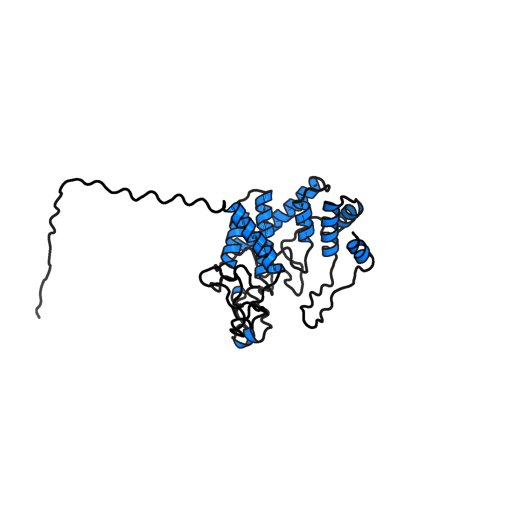? 5.925 2.461 -18.649 1.00 98.75 186 GLN A N 1
ATOM 1429 C CA . GLN A 1 186 ? 5.633 1.047 -18.415 1.00 98.75 186 GLN A CA 1
ATOM 1430 C C . GLN A 1 186 ? 4.314 0.896 -17.668 1.00 98.75 186 GLN A C 1
ATOM 1432 O O . GLN A 1 186 ? 4.187 1.375 -16.546 1.00 98.75 186 GLN A O 1
ATOM 1437 N N . SER A 1 187 ? 3.361 0.150 -18.220 1.00 98.88 187 SER A N 1
ATOM 1438 C CA . SER A 1 187 ? 2.273 -0.367 -17.393 1.00 98.88 187 SER A CA 1
ATOM 1439 C C . SER A 1 187 ? 2.821 -1.494 -16.526 1.00 98.88 187 SER A C 1
ATOM 1441 O O . SER A 1 187 ? 3.319 -2.500 -17.036 1.00 98.88 187 SER A O 1
ATOM 1443 N N . TYR A 1 188 ? 2.734 -1.348 -15.209 1.00 98.94 188 TYR A N 1
ATOM 1444 C CA . TYR A 1 188 ? 3.166 -2.380 -14.269 1.00 98.94 188 TYR A CA 1
ATOM 1445 C C . TYR A 1 188 ? 2.143 -3.511 -14.113 1.00 98.94 188 TYR A C 1
ATOM 1447 O O . TYR A 1 188 ? 2.361 -4.410 -13.304 1.00 98.94 188 TYR A O 1
ATOM 1455 N N . VAL A 1 189 ? 1.044 -3.485 -14.877 1.00 98.94 189 VAL A N 1
ATOM 1456 C CA . VAL A 1 189 ? -0.021 -4.490 -14.835 1.00 98.94 189 VAL A CA 1
ATOM 1457 C C . VAL A 1 189 ? 0.023 -5.357 -16.091 1.00 98.94 189 VAL A C 1
ATOM 1459 O O . VAL A 1 189 ? 0.090 -4.860 -17.221 1.00 98.94 189 VAL A O 1
ATOM 1462 N N . THR A 1 190 ? -0.031 -6.673 -15.911 1.00 98.88 190 THR A N 1
ATOM 1463 C CA . THR A 1 190 ? -0.059 -7.626 -17.024 1.00 98.88 190 THR A CA 1
ATOM 1464 C C . THR A 1 190 ? -1.319 -7.442 -17.862 1.00 98.88 190 THR A C 1
ATOM 1466 O O . THR A 1 190 ? -2.417 -7.271 -17.337 1.00 98.88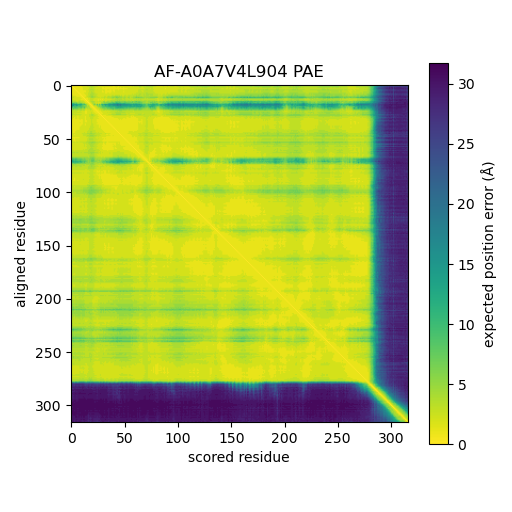 190 THR A O 1
ATOM 1469 N N . GLY A 1 191 ? -1.175 -7.470 -19.188 1.00 98.38 191 GLY A N 1
ATOM 1470 C CA . GLY A 1 191 ? -2.300 -7.388 -20.128 1.00 98.38 191 GLY A CA 1
ATOM 1471 C C . GLY A 1 191 ? -2.995 -6.023 -20.262 1.00 98.38 191 GLY A C 1
ATOM 1472 O O . GLY A 1 191 ? -3.936 -5.928 -21.045 1.00 98.38 191 GLY A O 1
ATOM 1473 N N . TYR A 1 192 ? -2.537 -4.972 -19.572 1.00 98.62 192 TYR A N 1
ATOM 1474 C CA . TYR A 1 192 ? -3.121 -3.626 -19.646 1.00 98.62 192 TYR A CA 1
ATOM 1475 C C . TYR A 1 192 ? -2.099 -2.578 -20.096 1.00 98.62 192 TYR A C 1
ATOM 1477 O O . TYR A 1 192 ? -0.940 -2.621 -19.692 1.00 98.62 192 TYR A O 1
ATOM 1485 N N . GLY A 1 193 ? -2.552 -1.608 -20.896 1.00 97.06 193 GLY A N 1
ATOM 1486 C CA . GLY A 1 193 ? -1.735 -0.513 -21.433 1.00 97.06 193 GLY A CA 1
ATOM 1487 C C . GLY A 1 193 ? -1.064 -0.844 -22.773 1.00 97.06 193 GLY A C 1
ATOM 1488 O O . GLY A 1 193 ? -1.050 -1.989 -23.221 1.00 97.06 193 GLY A O 1
ATOM 1489 N N . SER A 1 194 ? -0.508 0.173 -23.437 1.00 97.25 194 SER A N 1
ATOM 1490 C CA . SER A 1 194 ? 0.238 0.028 -24.703 1.00 97.25 194 SER A CA 1
ATOM 1491 C C . SER A 1 194 ? 1.576 -0.699 -24.516 1.00 97.25 194 SER A C 1
ATOM 1493 O O . SER A 1 194 ? 2.047 -1.390 -25.423 1.00 97.25 194 SER A O 1
ATOM 1495 N N . ARG A 1 195 ? 2.161 -0.582 -23.319 1.00 98.50 195 ARG A N 1
ATOM 1496 C CA . ARG A 1 195 ? 3.382 -1.263 -22.881 1.00 98.50 195 ARG A CA 1
ATOM 1497 C C . ARG A 1 195 ? 3.095 -2.092 -21.618 1.00 98.50 195 ARG A C 1
ATOM 1499 O O . ARG A 1 195 ? 3.495 -1.685 -20.529 1.00 98.50 195 ARG A O 1
ATOM 1506 N N . PRO A 1 196 ? 2.343 -3.205 -21.741 1.00 98.62 196 PRO A N 1
ATOM 1507 C CA . PRO A 1 196 ? 1.938 -4.022 -20.599 1.00 98.62 196 PRO A CA 1
ATOM 1508 C C . PRO A 1 196 ? 3.136 -4.727 -19.968 1.00 98.62 196 PRO A C 1
ATOM 1510 O O . PRO A 1 196 ? 4.147 -4.946 -20.640 1.00 98.62 196 PRO A O 1
ATOM 1513 N N . LEU A 1 197 ? 2.989 -5.154 -18.715 1.00 98.81 197 LEU A N 1
ATOM 1514 C CA . LEU A 1 197 ? 3.930 -6.079 -18.091 1.00 98.81 197 LEU A CA 1
ATOM 1515 C C . LEU A 1 197 ? 3.851 -7.452 -18.774 1.00 98.81 197 LEU A C 1
ATOM 1517 O O . LEU A 1 197 ? 2.757 -8.008 -18.912 1.00 98.81 197 LEU A O 1
ATOM 1521 N N . ARG A 1 198 ? 4.987 -8.003 -19.213 1.00 98.62 198 ARG A N 1
ATOM 1522 C CA . ARG A 1 198 ? 5.022 -9.256 -19.989 1.00 98.62 198 ARG A CA 1
ATOM 1523 C C . ARG A 1 198 ? 5.754 -10.394 -19.299 1.00 98.62 198 ARG A C 1
ATOM 1525 O O . ARG A 1 198 ? 5.359 -11.541 -19.489 1.00 98.62 198 ARG A O 1
ATOM 1532 N N . ASN A 1 199 ? 6.794 -10.099 -18.526 1.00 98.56 199 ASN A N 1
ATOM 1533 C CA . ASN A 1 199 ? 7.725 -11.102 -18.014 1.00 98.56 199 ASN A CA 1
ATOM 1534 C C . ASN A 1 199 ? 7.891 -11.013 -16.487 1.00 98.56 199 ASN A C 1
ATOM 1536 O O .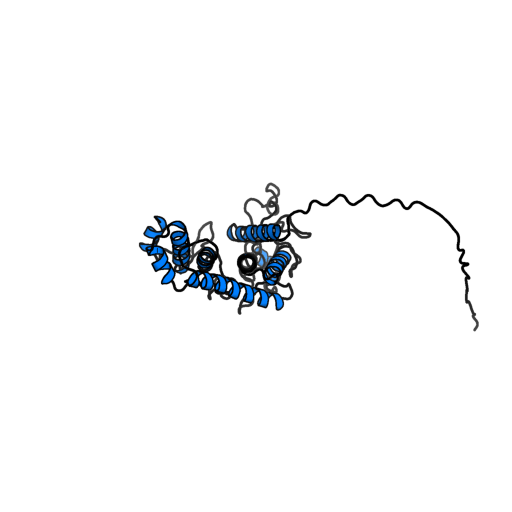 ASN A 1 199 ? 9.025 -10.873 -16.018 1.00 98.56 199 ASN A O 1
ATOM 1540 N N . PRO A 1 200 ? 6.805 -11.072 -15.692 1.00 98.44 200 PRO A N 1
ATOM 1541 C CA . PRO A 1 200 ? 6.932 -11.067 -14.242 1.00 98.44 200 PRO A CA 1
ATOM 1542 C C . PRO A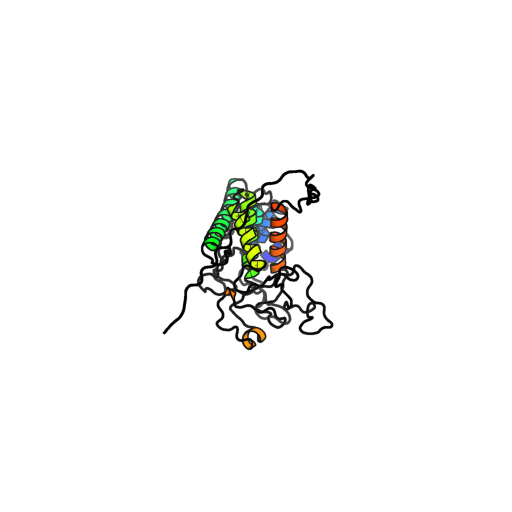 1 200 ? 7.793 -12.243 -13.769 1.00 98.44 200 PRO A C 1
ATOM 1544 O O . PRO A 1 200 ? 7.738 -13.337 -14.340 1.00 98.44 200 PRO A O 1
ATOM 1547 N N . HIS A 1 201 ? 8.548 -12.049 -12.691 1.00 98.44 201 HIS A N 1
ATOM 1548 C CA . HIS A 1 201 ? 9.195 -13.149 -11.989 1.00 98.44 201 HIS A CA 1
ATOM 1549 C C . HIS A 1 201 ? 8.114 -14.030 -11.349 1.00 98.44 201 HIS A C 1
ATOM 1551 O O . HIS A 1 201 ? 7.577 -13.725 -10.286 1.00 98.44 201 HIS A O 1
ATOM 1557 N N . HIS A 1 202 ? 7.749 -15.113 -12.035 1.00 98.12 202 HIS A N 1
ATOM 1558 C CA . HIS A 1 202 ? 6.742 -16.065 -11.584 1.00 98.12 202 HIS A CA 1
ATOM 1559 C C . HIS A 1 202 ? 7.089 -17.469 -12.081 1.00 98.12 202 HIS A C 1
ATOM 1561 O O . HIS A 1 202 ? 7.425 -17.666 -13.247 1.00 98.12 202 HIS A O 1
ATOM 1567 N N . ARG A 1 203 ? 6.964 -18.474 -11.206 1.00 97.31 203 ARG A N 1
ATOM 1568 C CA . ARG A 1 203 ? 7.394 -19.854 -11.501 1.00 97.31 203 ARG A CA 1
ATOM 1569 C C . ARG A 1 203 ? 6.608 -20.511 -12.640 1.00 97.31 203 ARG A C 1
ATOM 1571 O O . ARG A 1 203 ? 7.167 -21.333 -13.354 1.00 97.31 203 ARG A O 1
ATOM 1578 N N . PHE A 1 204 ? 5.326 -20.170 -12.795 1.00 98.38 204 PHE A N 1
ATOM 1579 C CA . PHE A 1 204 ? 4.450 -20.774 -13.808 1.00 98.38 204 PHE A CA 1
ATOM 1580 C C . PHE A 1 204 ? 4.170 -19.861 -15.008 1.00 98.38 204 PHE A C 1
ATOM 1582 O O . PHE A 1 204 ? 3.930 -20.353 -16.103 1.00 98.38 204 PHE A O 1
ATOM 1589 N N . TRP A 1 205 ? 4.226 -18.539 -14.838 1.00 98.31 205 TRP A N 1
ATOM 1590 C CA . TRP A 1 205 ? 3.970 -17.581 -15.925 1.00 98.31 205 TRP A CA 1
ATOM 1591 C C . TRP A 1 205 ? 5.290 -17.229 -16.604 1.00 98.31 205 TRP A C 1
ATOM 1593 O O . TRP A 1 205 ? 5.723 -16.080 -16.622 1.00 98.31 205 TRP A O 1
ATOM 1603 N N . ALA A 1 206 ? 5.973 -18.279 -17.058 1.00 97.94 206 ALA A N 1
ATOM 1604 C CA . ALA A 1 206 ? 7.408 -18.283 -17.290 1.00 97.94 206 ALA A CA 1
ATOM 1605 C C . ALA A 1 206 ? 7.799 -18.379 -18.772 1.00 97.94 206 ALA A C 1
ATOM 1607 O O . ALA A 1 206 ? 8.894 -18.842 -19.090 1.00 97.94 206 ALA A O 1
ATOM 1608 N N . HIS A 1 207 ? 6.923 -17.931 -19.678 1.00 98.00 207 HIS A N 1
ATOM 1609 C CA . HIS A 1 207 ? 7.110 -18.057 -21.129 1.00 98.00 207 HIS A CA 1
ATOM 1610 C C . HIS A 1 207 ? 8.471 -17.530 -21.631 1.00 98.00 207 HIS A C 1
ATOM 1612 O O . HIS A 1 207 ? 9.061 -18.109 -22.536 1.00 98.00 207 HIS A O 1
ATOM 1618 N N . GLN A 1 208 ? 9.011 -16.458 -21.032 1.00 98.25 208 GLN A N 1
ATOM 1619 C CA . GLN A 1 208 ? 10.334 -15.926 -21.399 1.00 98.25 208 GLN A CA 1
ATOM 1620 C C . GLN A 1 208 ? 11.484 -16.903 -21.105 1.00 98.25 208 GLN A C 1
ATOM 1622 O O . GLN A 1 208 ? 12.461 -16.927 -21.849 1.00 98.25 208 GLN A O 1
ATOM 1627 N N . ALA A 1 209 ? 11.391 -17.683 -20.025 1.00 97.56 209 ALA A N 1
ATOM 1628 C CA . ALA A 1 209 ? 12.408 -18.672 -19.675 1.00 97.56 209 ALA A CA 1
ATOM 1629 C C . ALA A 1 209 ? 12.199 -20.002 -20.409 1.00 97.56 209 ALA A C 1
ATOM 1631 O O . ALA A 1 209 ? 13.166 -20.707 -20.691 1.00 97.56 209 ALA A O 1
ATOM 1632 N N . ASN A 1 210 ? 10.945 -20.368 -20.684 1.00 97.75 210 ASN A N 1
ATOM 1633 C CA . ASN A 1 210 ? 10.589 -21.602 -21.373 1.00 97.75 210 ASN A CA 1
ATOM 1634 C C . ASN A 1 210 ? 9.202 -21.458 -22.019 1.00 97.75 210 ASN A C 1
ATOM 1636 O O . ASN A 1 210 ? 8.200 -21.284 -21.324 1.00 97.75 210 ASN A O 1
ATOM 1640 N N . ASP A 1 211 ? 9.166 -21.579 -23.345 1.00 97.31 211 ASP A N 1
ATOM 1641 C CA . ASP A 1 211 ? 7.993 -21.388 -24.209 1.00 97.31 211 ASP A CA 1
ATOM 1642 C C . ASP A 1 211 ? 6.839 -22.373 -23.948 1.00 97.31 211 ASP A C 1
ATOM 1644 O O . ASP A 1 211 ? 5.703 -22.124 -24.348 1.00 97.31 211 ASP A O 1
ATOM 1648 N N . LYS A 1 212 ? 7.092 -23.468 -23.220 1.00 98.25 212 LYS A N 1
ATOM 1649 C CA . LYS A 1 212 ? 6.054 -24.408 -22.766 1.00 98.25 212 LYS A CA 1
ATOM 1650 C C . LYS A 1 212 ? 5.192 -23.854 -21.632 1.00 98.25 212 LYS A C 1
ATOM 1652 O O . LYS A 1 212 ? 4.118 -24.398 -21.376 1.00 98.25 212 LYS A O 1
ATOM 1657 N N . TYR A 1 213 ? 5.658 -22.825 -20.926 1.00 98.44 213 TYR A N 1
ATOM 1658 C CA . TYR A 1 213 ? 4.878 -22.146 -19.895 1.00 98.44 213 TYR A CA 1
ATOM 1659 C C . TYR A 1 213 ? 4.070 -20.990 -20.489 1.00 98.44 213 TYR A C 1
ATOM 1661 O O . TYR A 1 213 ? 4.539 -20.323 -21.411 1.00 98.44 213 TYR A O 1
ATOM 1669 N N . PRO A 1 214 ? 2.868 -20.705 -19.962 1.00 98.25 214 PRO A N 1
ATOM 1670 C CA . PRO A 1 214 ? 2.047 -19.617 -20.473 1.00 98.25 214 PRO A CA 1
ATOM 1671 C C . PRO A 1 214 ? 2.637 -18.231 -20.140 1.00 98.25 214 PRO A C 1
ATOM 1673 O O . PRO A 1 214 ? 3.379 -18.085 -19.161 1.00 98.25 214 PRO A O 1
ATOM 1676 N N . PRO A 1 215 ? 2.277 -17.183 -20.907 1.00 97.81 215 PRO A N 1
ATOM 1677 C CA . PRO A 1 215 ? 2.427 -15.800 -20.456 1.00 97.81 215 PRO A CA 1
ATOM 1678 C C . PRO A 1 215 ? 1.530 -15.534 -19.229 1.00 97.81 215 PRO A C 1
ATOM 1680 O O . PRO A 1 215 ? 0.606 -16.311 -18.960 1.00 97.81 215 PRO A O 1
ATOM 1683 N N . PRO A 1 216 ? 1.763 -14.449 -18.470 1.00 97.94 216 PRO A N 1
ATOM 1684 C CA . PRO A 1 216 ? 0.924 -14.141 -17.319 1.00 97.94 216 PRO A CA 1
ATOM 1685 C C . PRO A 1 216 ? -0.521 -13.811 -17.730 1.00 97.94 216 PRO A C 1
ATOM 1687 O O . PRO A 1 216 ? -0.734 -13.181 -18.771 1.00 97.94 216 PRO A O 1
ATOM 1690 N N . PRO A 1 217 ? -1.526 -14.180 -16.911 1.00 98.12 217 PRO A N 1
ATOM 1691 C CA . PRO A 1 217 ? -2.887 -13.695 -17.088 1.00 98.12 217 PRO A CA 1
ATOM 1692 C C . PRO A 1 217 ? -2.933 -12.175 -16.874 1.00 98.12 217 PRO A C 1
ATOM 1694 O O . PRO A 1 217 ? -2.051 -11.627 -16.205 1.00 98.12 217 PRO A O 1
ATOM 1697 N N . PRO A 1 218 ? -3.942 -11.474 -17.418 1.00 98.50 218 PRO A N 1
ATOM 1698 C CA . PRO A 1 218 ? -4.096 -10.042 -17.197 1.00 98.50 218 PRO A CA 1
ATOM 1699 C C . PRO A 1 218 ? -4.436 -9.721 -15.733 1.00 98.50 218 PRO A C 1
ATOM 1701 O O . PRO A 1 218 ? -5.079 -10.519 -15.053 1.00 98.50 218 PRO A O 1
ATOM 1704 N N . GLY A 1 219 ? -4.049 -8.530 -15.272 1.00 98.31 219 GLY A N 1
ATOM 1705 C CA . GLY A 1 219 ? -4.427 -8.000 -13.956 1.00 98.31 219 GLY A CA 1
ATOM 1706 C C . GLY A 1 219 ? -3.461 -8.310 -12.809 1.00 98.31 219 GLY A C 1
ATOM 1707 O O . GLY A 1 219 ? -3.812 -8.060 -11.662 1.00 98.31 219 GLY A O 1
ATOM 1708 N N . ALA A 1 220 ? -2.260 -8.822 -13.092 1.00 98.56 220 ALA A N 1
ATOM 1709 C CA . ALA A 1 220 ? -1.206 -8.992 -12.096 1.00 98.56 220 ALA A CA 1
ATOM 1710 C C . ALA A 1 220 ? -0.290 -7.760 -12.058 1.00 98.56 220 ALA A C 1
ATOM 1712 O O . ALA A 1 220 ? 0.209 -7.340 -13.104 1.00 98.56 220 ALA A O 1
ATOM 1713 N N . VAL A 1 221 ? -0.044 -7.195 -10.872 1.00 98.88 221 VAL A N 1
ATOM 1714 C CA . VAL A 1 221 ? 0.857 -6.040 -10.698 1.00 98.88 221 VAL A CA 1
ATOM 1715 C C . VAL A 1 221 ? 2.272 -6.449 -10.294 1.00 98.88 221 VAL A C 1
ATOM 1717 O O . VAL A 1 221 ? 2.460 -7.253 -9.379 1.00 98.88 221 VAL A O 1
ATOM 1720 N N . SER A 1 222 ? 3.258 -5.859 -10.968 1.00 98.81 222 SER A N 1
ATOM 1721 C CA . SER A 1 222 ? 4.674 -5.940 -10.608 1.00 98.81 222 SER A CA 1
ATOM 1722 C C . SER A 1 222 ? 4.991 -5.131 -9.353 1.00 98.81 222 SER A C 1
ATOM 1724 O O . SER A 1 222 ? 4.415 -4.060 -9.135 1.00 98.81 222 SER A O 1
ATOM 1726 N N . GLY A 1 223 ? 5.976 -5.584 -8.576 1.00 98.44 223 GLY A N 1
ATOM 1727 C CA . GLY A 1 223 ? 6.530 -4.814 -7.458 1.00 98.44 223 GLY A CA 1
ATOM 1728 C C . GLY A 1 223 ? 7.033 -3.423 -7.862 1.00 98.44 223 GLY A C 1
ATOM 1729 O O . GLY A 1 223 ? 6.926 -2.485 -7.070 1.00 98.44 223 GLY A O 1
ATOM 1730 N N . GLY A 1 224 ? 7.493 -3.265 -9.105 1.00 98.44 224 GLY A N 1
ATOM 1731 C CA . GLY A 1 224 ? 7.918 -1.984 -9.659 1.00 98.44 224 GLY A CA 1
ATOM 1732 C C . GLY A 1 224 ? 9.357 -1.607 -9.300 1.00 98.44 224 GLY A C 1
ATOM 1733 O O . GLY A 1 224 ? 10.154 -2.462 -8.912 1.00 98.44 224 GLY A O 1
ATOM 1734 N N . PRO A 1 225 ? 9.726 -0.322 -9.457 1.00 98.19 225 PRO A N 1
ATOM 1735 C CA . PRO A 1 225 ? 11.102 0.113 -9.279 1.00 98.19 225 PRO A CA 1
ATOM 1736 C C . PRO A 1 225 ? 11.663 -0.220 -7.895 1.00 98.19 225 PRO A C 1
ATOM 1738 O O . PRO A 1 225 ? 11.015 0.043 -6.883 1.00 98.19 225 PRO A O 1
ATOM 1741 N N . ASN A 1 226 ? 12.890 -0.737 -7.852 1.00 97.56 226 ASN A N 1
ATOM 1742 C CA . ASN A 1 226 ? 13.620 -1.028 -6.621 1.00 97.56 226 ASN A CA 1
ATOM 1743 C C . ASN A 1 226 ? 15.088 -0.622 -6.788 1.00 97.56 226 ASN A C 1
ATOM 1745 O O . ASN A 1 226 ? 15.783 -1.094 -7.683 1.00 97.56 226 ASN A O 1
ATOM 1749 N N . SER A 1 227 ? 15.567 0.267 -5.919 1.00 96.31 227 SER A N 1
ATOM 1750 C CA . SER A 1 227 ? 16.939 0.783 -5.966 1.00 96.31 227 SER A CA 1
ATOM 1751 C C . SER A 1 227 ? 17.982 -0.122 -5.295 1.00 96.31 227 SER A C 1
ATOM 1753 O O . SER A 1 227 ? 19.166 0.197 -5.390 1.00 96.31 227 SER A O 1
ATOM 1755 N N . GLY A 1 228 ? 17.571 -1.203 -4.620 1.00 94.06 228 GLY A N 1
ATOM 1756 C CA . GLY A 1 228 ? 18.475 -2.206 -4.038 1.00 94.06 228 GLY A CA 1
ATOM 1757 C C . GLY A 1 228 ? 19.188 -3.038 -5.107 1.00 94.06 228 GLY A C 1
ATOM 1758 O O . GLY A 1 228 ? 20.399 -3.223 -5.044 1.00 94.06 228 GLY A O 1
ATOM 1759 N N . LEU A 1 229 ? 18.456 -3.416 -6.165 1.00 93.25 229 LEU A N 1
ATOM 1760 C CA . LEU A 1 229 ? 18.978 -4.107 -7.351 1.00 93.25 229 LEU A CA 1
ATOM 1761 C C . LEU A 1 229 ? 19.791 -5.370 -7.027 1.00 93.25 229 LEU A C 1
ATOM 1763 O O . LEU A 1 229 ? 20.862 -5.592 -7.593 1.00 93.25 229 LEU A O 1
ATOM 1767 N N . ASP A 1 230 ? 19.301 -6.199 -6.109 1.00 90.81 230 ASP A N 1
ATOM 1768 C CA . ASP A 1 230 ? 20.080 -7.313 -5.566 1.00 90.81 230 ASP A CA 1
ATOM 1769 C C . ASP A 1 230 ? 20.140 -8.554 -6.467 1.00 90.81 230 ASP A C 1
ATOM 1771 O O . ASP A 1 230 ? 21.040 -9.385 -6.290 1.00 90.81 230 ASP A O 1
ATOM 1775 N N . ASP A 1 231 ? 19.274 -8.659 -7.481 1.00 95.38 231 ASP A N 1
ATOM 1776 C CA . ASP A 1 231 ? 19.273 -9.800 -8.398 1.00 95.38 231 ASP A CA 1
ATOM 1777 C C . ASP A 1 231 ? 20.388 -9.745 -9.473 1.00 95.38 231 ASP A C 1
ATOM 1779 O O . ASP A 1 231 ? 20.807 -8.668 -9.911 1.00 95.38 231 ASP A O 1
ATOM 1783 N N . PRO A 1 232 ? 20.925 -10.900 -9.921 1.00 96.94 232 PRO A N 1
ATOM 1784 C CA . PRO A 1 232 ? 21.962 -10.964 -10.946 1.00 96.94 232 PRO A CA 1
ATOM 1785 C C . PRO A 1 232 ? 21.531 -10.368 -12.285 1.00 96.94 232 PRO A C 1
ATOM 1787 O O . PRO A 1 232 ? 22.375 -9.812 -12.990 1.00 96.94 232 PRO A O 1
ATOM 1790 N N . TYR A 1 233 ? 20.246 -10.464 -12.649 1.00 97.19 233 TYR A N 1
ATOM 1791 C CA . TYR A 1 233 ? 19.777 -9.957 -13.933 1.00 97.19 233 TYR A CA 1
ATOM 1792 C C . TYR A 1 233 ? 19.909 -8.435 -13.986 1.00 97.19 233 TYR A C 1
ATOM 1794 O O . TYR A 1 233 ? 20.578 -7.923 -14.885 1.00 97.19 233 TYR A O 1
ATOM 1802 N N . VAL A 1 234 ? 19.367 -7.706 -13.005 1.00 96.56 234 VAL A N 1
ATOM 1803 C CA . VAL A 1 234 ? 19.424 -6.235 -12.986 1.00 96.56 234 VAL A CA 1
ATOM 1804 C C . VAL A 1 234 ? 20.852 -5.703 -12.914 1.00 96.56 234 VAL A C 1
ATOM 1806 O O . VAL A 1 234 ? 21.173 -4.700 -13.555 1.00 96.56 234 VAL A O 1
ATOM 1809 N N . LYS A 1 235 ? 21.738 -6.415 -12.206 1.00 96.25 235 LYS A N 1
ATOM 1810 C CA . LYS A 1 235 ? 23.179 -6.127 -12.185 1.00 96.25 235 LYS A CA 1
ATOM 1811 C C . LYS A 1 235 ? 23.798 -6.304 -13.574 1.00 96.25 235 LYS A C 1
ATOM 1813 O O . LYS A 1 235 ? 24.544 -5.437 -14.021 1.00 96.25 235 LYS A O 1
ATOM 1818 N N . SER A 1 236 ? 23.455 -7.385 -14.276 1.00 96.56 236 SER A N 1
ATOM 1819 C CA . SER A 1 236 ? 24.008 -7.700 -15.600 1.00 96.56 236 SER A CA 1
ATOM 1820 C C . SER A 1 236 ? 23.592 -6.723 -16.704 1.00 96.56 236 SER A C 1
ATOM 1822 O O . SER A 1 236 ? 24.376 -6.470 -17.614 1.00 96.56 236 SER A O 1
ATOM 1824 N N . VAL A 1 237 ? 22.395 -6.132 -16.613 1.00 95.25 237 VAL A N 1
ATOM 1825 C CA . VAL A 1 237 ? 21.894 -5.156 -17.599 1.00 95.25 237 VAL A CA 1
ATOM 1826 C C . VAL A 1 237 ? 22.262 -3.705 -17.266 1.00 95.25 237 VAL A C 1
ATOM 1828 O O . VAL A 1 237 ? 21.778 -2.782 -17.917 1.00 95.25 237 VAL A O 1
ATOM 1831 N N . GLY A 1 238 ? 23.124 -3.489 -16.265 1.00 93.56 238 GLY A N 1
ATOM 1832 C CA . GLY A 1 238 ? 23.670 -2.169 -15.947 1.00 93.56 238 GLY A CA 1
ATOM 1833 C C . GLY A 1 238 ? 22.680 -1.213 -15.281 1.00 93.56 238 GLY A C 1
ATOM 1834 O O . GLY A 1 238 ? 22.809 -0.003 -15.447 1.00 93.56 238 GLY A O 1
ATOM 1835 N N . LEU A 1 239 ? 21.701 -1.726 -14.523 1.00 95.31 239 LEU A N 1
ATOM 1836 C CA . LEU A 1 239 ? 20.814 -0.873 -13.726 1.00 95.31 239 LEU A CA 1
ATOM 1837 C C . LEU A 1 239 ? 21.484 -0.164 -12.533 1.00 95.31 239 LEU A C 1
ATOM 1839 O O . LEU A 1 239 ? 20.992 0.911 -12.187 1.00 95.31 239 LEU A O 1
ATOM 1843 N N . PRO A 1 240 ? 22.564 -0.663 -11.887 1.00 94.50 240 PRO A N 1
ATOM 1844 C CA . PRO A 1 240 ? 23.205 0.074 -10.796 1.00 94.50 240 PRO A CA 1
ATOM 1845 C C . PRO A 1 240 ? 23.537 1.527 -11.170 1.00 94.50 240 PRO A C 1
ATOM 1847 O O . PRO A 1 240 ? 24.208 1.789 -12.163 1.00 94.50 240 PRO A O 1
ATOM 1850 N N . GLY A 1 241 ? 23.052 2.479 -10.365 1.00 93.62 241 GLY A N 1
ATOM 1851 C CA . GLY A 1 241 ? 23.175 3.920 -10.632 1.00 93.62 241 GLY A CA 1
ATOM 1852 C C . GLY A 1 241 ? 21.964 4.563 -11.323 1.00 93.62 241 GLY A C 1
ATOM 1853 O O . GLY A 1 241 ? 21.962 5.777 -11.525 1.00 93.62 241 GLY A O 1
ATOM 1854 N N . CYS A 1 242 ? 20.919 3.795 -11.644 1.00 97.25 242 CYS A N 1
ATOM 1855 C CA . CYS A 1 242 ? 19.634 4.323 -12.107 1.00 97.25 242 CYS A CA 1
ATOM 1856 C C . CYS A 1 242 ? 19.047 5.373 -11.149 1.00 97.25 242 CYS A C 1
ATOM 1858 O O . CYS A 1 242 ? 19.205 5.318 -9.926 1.00 97.25 242 CYS A O 1
ATOM 1860 N N . ALA A 1 243 ? 18.299 6.322 -11.718 1.00 97.12 243 ALA A N 1
ATOM 1861 C CA . ALA A 1 243 ? 17.386 7.137 -10.927 1.00 97.12 243 ALA A CA 1
ATOM 1862 C C . ALA A 1 243 ? 16.319 6.221 -10.288 1.00 97.12 243 ALA A C 1
ATOM 1864 O O . ALA A 1 243 ? 15.877 5.295 -10.966 1.00 97.12 243 ALA A O 1
ATOM 1865 N N . PRO A 1 244 ? 15.851 6.482 -9.053 1.00 96.62 244 PRO A N 1
ATOM 1866 C CA . PRO A 1 244 ? 15.002 5.551 -8.300 1.00 96.62 244 PRO A CA 1
ATOM 1867 C C . PRO A 1 244 ? 13.778 5.016 -9.058 1.00 96.62 244 PRO A C 1
ATOM 1869 O O . PRO A 1 244 ? 13.549 3.813 -9.075 1.00 96.62 244 PRO A O 1
ATOM 1872 N N . GLU A 1 245 ? 13.032 5.884 -9.752 1.00 97.19 245 GLU A N 1
ATOM 1873 C CA . GLU A 1 245 ? 11.852 5.490 -10.547 1.00 97.19 245 GLU A CA 1
ATOM 1874 C C . GLU A 1 245 ? 12.191 4.776 -11.869 1.00 97.19 245 GLU A C 1
ATOM 1876 O O . GLU A 1 245 ? 11.293 4.297 -12.554 1.00 97.19 245 GLU A O 1
ATOM 1881 N N . LYS A 1 246 ? 13.474 4.719 -12.246 1.00 97.94 246 LYS A N 1
ATOM 1882 C CA . LYS A 1 246 ? 13.978 4.021 -13.438 1.00 97.94 246 LYS A CA 1
ATOM 1883 C C . LYS A 1 246 ? 14.674 2.696 -13.116 1.00 97.94 246 LYS A C 1
ATOM 1885 O O . LYS A 1 246 ? 15.192 2.041 -14.016 1.00 97.94 246 LYS A O 1
ATOM 1890 N N . CYS A 1 247 ? 14.710 2.302 -11.847 1.00 98.00 247 CYS A N 1
ATOM 1891 C CA . CYS A 1 247 ? 15.336 1.066 -11.392 1.00 98.00 247 CYS A CA 1
ATOM 1892 C C . CYS A 1 247 ? 14.397 -0.136 -11.571 1.00 98.00 247 CYS A C 1
ATOM 1894 O O . CYS A 1 247 ? 13.943 -0.722 -10.593 1.00 98.00 247 CYS A O 1
ATOM 1896 N N . PHE A 1 248 ? 14.059 -0.461 -12.820 1.00 98.62 248 PHE A N 1
ATOM 1897 C CA . PHE A 1 248 ? 13.083 -1.493 -13.172 1.00 98.62 248 PHE A CA 1
ATOM 1898 C C . PHE A 1 248 ? 13.471 -2.218 -14.466 1.00 98.62 248 PHE A C 1
ATOM 1900 O O . PHE A 1 248 ? 13.951 -1.584 -15.410 1.00 98.62 248 PHE A O 1
ATOM 1907 N N . ALA A 1 249 ? 13.199 -3.523 -14.547 1.00 98.31 249 ALA A N 1
ATOM 1908 C CA . ALA A 1 249 ? 13.275 -4.272 -15.796 1.00 98.31 249 ALA A CA 1
ATOM 1909 C C . ALA A 1 249 ? 12.156 -5.315 -15.925 1.00 98.31 249 ALA A C 1
ATOM 1911 O O . ALA A 1 249 ? 12.013 -6.187 -15.074 1.00 98.31 249 ALA A O 1
ATOM 1912 N N . ASP A 1 250 ? 11.434 -5.294 -17.051 1.00 98.56 250 ASP A N 1
ATOM 1913 C CA . ASP A 1 250 ? 10.424 -6.311 -17.373 1.00 98.56 250 ASP A CA 1
ATOM 1914 C C . ASP A 1 250 ? 11.076 -7.609 -17.887 1.00 98.56 250 ASP A C 1
ATOM 1916 O O . ASP A 1 250 ? 11.105 -7.899 -19.090 1.00 98.56 250 ASP A O 1
ATOM 1920 N N . ASN A 1 251 ? 11.666 -8.366 -16.962 1.00 98.50 251 ASN A N 1
ATOM 1921 C CA . ASN A 1 251 ? 12.327 -9.637 -17.227 1.00 98.50 251 ASN A CA 1
ATOM 1922 C C . ASN A 1 251 ? 12.084 -10.640 -16.094 1.00 98.50 251 ASN A C 1
ATOM 1924 O O . ASN A 1 251 ? 12.126 -10.281 -14.917 1.00 98.50 251 ASN A O 1
ATOM 1928 N N . ILE A 1 252 ? 11.920 -11.911 -16.456 1.00 98.06 252 ILE A N 1
ATOM 1929 C CA . ILE A 1 252 ? 11.668 -13.014 -15.528 1.00 98.06 252 ILE A CA 1
ATOM 1930 C C . ILE A 1 252 ? 12.818 -13.237 -14.543 1.00 98.06 252 ILE A C 1
ATOM 1932 O O . ILE A 1 252 ? 12.605 -13.733 -13.442 1.00 98.06 252 ILE A O 1
ATOM 1936 N N . GLY A 1 253 ? 14.043 -12.865 -14.916 1.00 97.75 253 GLY A N 1
ATOM 1937 C CA . GLY A 1 253 ? 15.217 -12.917 -14.052 1.00 97.75 253 GLY A CA 1
ATOM 1938 C C . GLY A 1 253 ? 15.280 -11.797 -13.013 1.00 97.75 253 GLY A C 1
ATOM 1939 O O . GLY A 1 253 ? 16.147 -11.864 -12.151 1.00 97.75 253 GLY A O 1
ATOM 1940 N N . SER A 1 254 ? 14.397 -10.790 -13.065 1.00 97.94 254 SER A N 1
ATOM 1941 C CA . SER A 1 254 ? 14.405 -9.665 -12.125 1.00 97.94 254 SER A CA 1
ATOM 1942 C C . SER A 1 254 ? 13.380 -9.833 -11.006 1.00 97.94 254 SER A C 1
ATOM 1944 O O . SER A 1 254 ? 12.303 -9.242 -11.036 1.00 97.94 254 SER A O 1
ATOM 1946 N N . TRP A 1 255 ? 13.697 -10.620 -9.981 1.00 96.00 255 TRP A N 1
ATOM 1947 C CA . TRP A 1 255 ? 12.797 -10.753 -8.828 1.00 96.00 255 TRP A CA 1
ATOM 1948 C C . TRP A 1 255 ? 12.744 -9.489 -7.966 1.00 96.00 255 TRP A C 1
ATOM 1950 O O . TRP A 1 255 ? 11.697 -9.181 -7.409 1.00 96.00 255 TRP A O 1
ATOM 1960 N N . THR A 1 256 ? 13.820 -8.696 -7.910 1.00 95.31 256 THR A N 1
ATOM 1961 C CA . THR A 1 256 ? 13.839 -7.501 -7.048 1.00 95.31 256 THR A CA 1
ATOM 1962 C C . THR A 1 256 ? 13.028 -6.337 -7.607 1.00 95.31 256 THR A C 1
ATOM 1964 O O . THR A 1 256 ? 12.613 -5.476 -6.832 1.00 95.31 256 THR A O 1
ATOM 1967 N N . THR A 1 257 ? 12.794 -6.299 -8.927 1.00 97.69 257 THR A N 1
ATOM 1968 C CA . THR A 1 257 ? 12.028 -5.224 -9.586 1.00 97.69 257 THR A CA 1
ATOM 1969 C C . THR A 1 257 ? 10.760 -5.711 -10.288 1.00 97.69 257 THR A C 1
ATOM 1971 O O . THR A 1 257 ? 9.919 -4.891 -10.647 1.00 97.69 257 THR A O 1
ATOM 1974 N N . ASN A 1 258 ? 10.599 -7.025 -10.497 1.00 98.38 258 ASN A N 1
ATOM 1975 C CA . ASN A 1 258 ? 9.547 -7.552 -11.364 1.00 98.38 258 ASN A CA 1
ATOM 1976 C C . ASN A 1 258 ? 8.813 -8.802 -10.868 1.00 98.38 258 ASN A C 1
ATOM 1978 O O . ASN A 1 258 ? 8.144 -9.474 -11.653 1.00 98.38 258 ASN A O 1
ATOM 1982 N N . GLU A 1 259 ? 8.907 -9.134 -9.584 1.00 97.88 259 GLU A N 1
ATOM 1983 C CA . GLU A 1 259 ? 8.044 -10.158 -8.985 1.00 97.88 259 GLU A CA 1
ATOM 1984 C C . GLU A 1 259 ? 6.564 -9.732 -8.969 1.00 97.88 259 GLU A C 1
ATOM 1986 O O . GLU A 1 259 ? 6.220 -8.579 -9.245 1.00 97.88 259 GLU A O 1
ATOM 1991 N N . VAL A 1 260 ? 5.678 -10.680 -8.665 1.00 98.25 260 VAL A N 1
ATOM 1992 C CA . VAL A 1 260 ? 4.250 -10.465 -8.406 1.00 98.25 260 VAL A CA 1
ATOM 1993 C C . VAL A 1 260 ? 3.864 -11.200 -7.124 1.00 98.25 260 VAL A C 1
ATOM 1995 O O . VAL A 1 260 ? 4.287 -12.334 -6.906 1.00 98.25 260 VAL A O 1
ATOM 1998 N N . THR A 1 261 ? 3.037 -10.586 -6.277 1.00 97.94 261 THR A N 1
ATOM 1999 C CA . THR A 1 261 ? 2.649 -11.177 -4.986 1.00 97.94 261 THR A CA 1
ATOM 2000 C C . THR A 1 261 ? 1.186 -10.900 -4.639 1.00 97.94 261 THR A C 1
ATOM 2002 O O . THR A 1 261 ? 0.535 -10.015 -5.203 1.00 97.94 261 THR A O 1
ATOM 2005 N N . ILE A 1 262 ? 0.654 -11.644 -3.669 1.00 98.31 262 ILE A N 1
ATOM 2006 C CA . ILE A 1 262 ? -0.720 -11.463 -3.185 1.00 98.31 262 ILE A CA 1
ATOM 2007 C C . ILE A 1 262 ? -0.924 -10.114 -2.484 1.00 98.31 262 ILE A C 1
ATOM 2009 O O . ILE A 1 262 ? -1.946 -9.469 -2.704 1.00 98.31 262 ILE A O 1
ATOM 2013 N N . ASN A 1 263 ? 0.050 -9.644 -1.700 1.00 97.69 263 ASN A N 1
ATOM 2014 C CA . ASN A 1 263 ? -0.062 -8.390 -0.954 1.00 97.69 263 ASN A CA 1
ATOM 2015 C C . ASN A 1 263 ? 0.106 -7.147 -1.839 1.00 97.69 263 ASN A C 1
ATOM 2017 O O . ASN A 1 263 ? -0.216 -6.053 -1.395 1.00 97.69 263 ASN A O 1
ATOM 2021 N N . TRP A 1 264 ? 0.568 -7.292 -3.085 1.00 98.56 264 TRP A N 1
ATOM 2022 C CA . TRP A 1 264 ? 0.574 -6.199 -4.065 1.00 98.56 264 TRP A CA 1
ATOM 2023 C C . TRP A 1 264 ? -0.694 -6.212 -4.922 1.00 98.56 264 TRP A C 1
ATOM 2025 O O . TRP A 1 264 ? -1.264 -5.163 -5.215 1.00 98.56 264 TRP A O 1
ATOM 2035 N N . ASN A 1 265 ? -1.192 -7.402 -5.269 1.00 98.81 265 ASN A N 1
ATOM 2036 C CA . ASN A 1 265 ? -2.425 -7.544 -6.041 1.00 98.81 265 ASN A CA 1
ATOM 2037 C C . ASN A 1 265 ? -3.691 -7.236 -5.227 1.00 98.81 265 ASN A C 1
ATOM 2039 O O . ASN A 1 265 ? -4.660 -6.741 -5.795 1.00 98.81 265 ASN A O 1
ATOM 2043 N N . ALA A 1 266 ? -3.694 -7.469 -3.911 1.00 98.81 266 ALA A N 1
ATOM 2044 C CA . ALA A 1 266 ? -4.820 -7.112 -3.047 1.00 98.81 266 ALA A CA 1
ATOM 2045 C C . ALA A 1 266 ? -5.155 -5.601 -3.077 1.00 98.81 266 ALA A C 1
ATOM 2047 O O . ALA A 1 266 ? -6.301 -5.264 -3.389 1.00 98.81 266 ALA A O 1
ATOM 2048 N N . PRO A 1 267 ? -4.205 -4.672 -2.838 1.00 98.81 267 PRO A N 1
ATOM 2049 C CA . PRO A 1 267 ? -4.495 -3.245 -2.933 1.00 98.81 267 PRO A CA 1
ATOM 2050 C C . PRO A 1 267 ? -4.689 -2.766 -4.384 1.00 98.81 267 PRO A C 1
ATOM 2052 O O . PRO A 1 267 ? -5.443 -1.818 -4.595 1.00 98.81 267 PRO A O 1
ATOM 2055 N N . LEU A 1 268 ? -4.120 -3.442 -5.400 1.00 98.88 268 LEU A N 1
ATOM 2056 C CA . LEU A 1 268 ? -4.489 -3.193 -6.805 1.00 98.88 268 LEU A CA 1
ATOM 2057 C C . LEU A 1 268 ? -5.979 -3.470 -7.039 1.00 98.88 268 LEU A C 1
ATOM 2059 O O . LEU A 1 268 ? -6.677 -2.631 -7.604 1.00 98.88 268 LEU A O 1
ATOM 2063 N N . ALA A 1 269 ? -6.461 -4.641 -6.614 1.00 98.88 269 ALA A N 1
ATOM 2064 C CA . ALA A 1 269 ? -7.856 -5.029 -6.779 1.00 98.88 269 ALA A CA 1
ATOM 2065 C C . ALA A 1 269 ? -8.791 -4.046 -6.064 1.00 98.88 269 ALA A C 1
ATOM 2067 O O . ALA A 1 269 ? -9.800 -3.639 -6.638 1.00 98.88 269 ALA A O 1
ATOM 2068 N N . TRP A 1 270 ? -8.423 -3.611 -4.853 1.00 98.81 270 TRP A N 1
ATOM 2069 C CA . TRP A 1 270 ? -9.167 -2.591 -4.116 1.00 98.81 270 TRP A CA 1
ATOM 2070 C C . TRP A 1 270 ? -9.230 -1.265 -4.884 1.00 98.81 270 TRP A C 1
ATOM 2072 O O . TRP A 1 270 ? -10.319 -0.741 -5.111 1.00 98.81 270 TRP A O 1
ATOM 2082 N N . ALA A 1 271 ? -8.086 -0.742 -5.339 1.00 98.69 271 ALA A N 1
ATOM 2083 C CA . ALA A 1 271 ? -8.020 0.542 -6.040 1.00 98.69 271 ALA A CA 1
ATOM 2084 C C . ALA A 1 271 ? -8.770 0.516 -7.381 1.00 98.69 271 ALA A C 1
ATOM 2086 O O . ALA A 1 271 ? -9.477 1.467 -7.715 1.00 98.69 271 ALA A O 1
ATOM 2087 N N . ALA A 1 272 ? -8.654 -0.583 -8.133 1.00 98.44 272 ALA A N 1
ATOM 2088 C CA . ALA A 1 272 ? -9.376 -0.770 -9.386 1.00 98.44 272 ALA A CA 1
ATOM 2089 C C . ALA A 1 272 ? -10.895 -0.824 -9.164 1.00 98.44 272 ALA A C 1
ATOM 2091 O O . ALA A 1 272 ? -11.633 -0.139 -9.868 1.00 98.44 272 ALA A O 1
ATOM 2092 N N . ALA A 1 273 ? -11.358 -1.583 -8.164 1.00 98.50 273 ALA A N 1
ATOM 2093 C CA . ALA A 1 273 ? -12.776 -1.662 -7.822 1.00 98.50 273 ALA A CA 1
ATOM 2094 C C . ALA A 1 273 ? -13.329 -0.311 -7.345 1.00 98.50 273 ALA A C 1
ATOM 2096 O O . ALA A 1 273 ? -14.399 0.103 -7.784 1.00 98.50 273 ALA A O 1
ATOM 2097 N N . PHE A 1 274 ? -12.577 0.408 -6.504 1.00 98.56 274 PHE A N 1
ATOM 2098 C CA . PHE A 1 274 ? -12.952 1.743 -6.043 1.00 98.56 274 PHE A CA 1
ATOM 2099 C C . PHE A 1 274 ? -13.117 2.721 -7.216 1.00 98.56 274 PHE A C 1
ATOM 2101 O O . PHE A 1 274 ? -14.117 3.431 -7.298 1.00 98.56 274 PHE A O 1
ATOM 2108 N N . LEU A 1 275 ? -12.165 2.754 -8.154 1.00 98.06 275 LEU A N 1
ATOM 2109 C CA . LEU A 1 275 ? -12.264 3.633 -9.320 1.00 98.06 275 LEU A CA 1
ATOM 2110 C C . LEU A 1 275 ? -13.398 3.243 -10.272 1.00 98.06 275 LEU A C 1
ATOM 2112 O O . LEU A 1 275 ? -14.026 4.141 -10.826 1.00 98.06 275 LEU A O 1
ATOM 2116 N N . ASP A 1 276 ? -13.682 1.952 -10.455 1.00 97.19 276 ASP A N 1
ATOM 2117 C CA . ASP A 1 276 ? -14.837 1.504 -11.247 1.00 97.19 276 ASP A CA 1
ATOM 2118 C C . ASP A 1 276 ? -16.161 1.962 -10.609 1.00 97.19 276 ASP A C 1
ATOM 2120 O O . ASP A 1 276 ? -17.017 2.543 -11.286 1.00 97.19 276 ASP A O 1
ATOM 2124 N N . GLU A 1 277 ? -16.281 1.815 -9.284 1.00 96.12 277 GLU A N 1
ATOM 2125 C CA . GLU A 1 277 ? -17.434 2.284 -8.511 1.00 96.12 277 GLU A CA 1
ATOM 2126 C C . GLU A 1 277 ? -17.633 3.801 -8.658 1.00 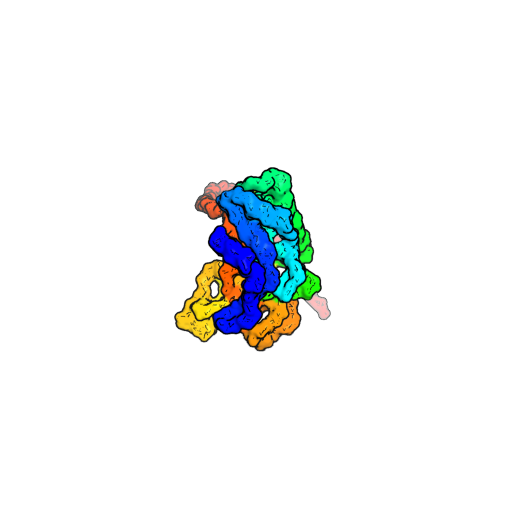96.12 277 GLU A C 1
ATOM 2128 O O . GLU A 1 277 ? -18.732 4.262 -8.982 1.00 96.12 277 GLU A O 1
ATOM 2133 N N . LYS A 1 278 ? -16.574 4.600 -8.452 1.00 94.75 278 LYS A N 1
ATOM 2134 C CA . LYS A 1 278 ? -16.664 6.072 -8.509 1.00 94.75 278 LYS A CA 1
ATOM 2135 C C . LYS A 1 278 ? -16.702 6.625 -9.935 1.00 94.75 278 LYS A C 1
ATOM 2137 O O . LYS A 1 278 ? -17.209 7.727 -10.145 1.00 94.75 278 LYS A O 1
ATOM 2142 N N . GLY A 1 279 ? -16.196 5.875 -10.911 1.00 83.31 279 GLY A N 1
ATOM 2143 C CA . GLY A 1 279 ? -16.173 6.227 -12.332 1.00 83.31 279 GLY A CA 1
ATOM 2144 C C . GLY A 1 279 ? -17.539 6.154 -13.020 1.00 83.31 279 GLY A C 1
ATOM 2145 O O . GLY A 1 279 ? -17.672 6.611 -14.155 1.00 83.31 279 GLY A O 1
ATOM 2146 N N . GLY A 1 280 ? -18.565 5.632 -12.336 1.00 70.19 280 GLY A N 1
ATOM 2147 C CA . GLY A 1 280 ? -19.942 5.574 -12.834 1.00 70.19 280 GLY A CA 1
ATOM 2148 C C . GLY A 1 280 ? -20.274 4.328 -13.662 1.00 70.19 280 GLY A C 1
ATOM 2149 O O . GLY A 1 280 ? -21.300 4.331 -14.349 1.00 70.19 280 GLY A O 1
ATOM 2150 N N . GLY A 1 281 ? -19.442 3.278 -13.585 1.00 57.62 281 GLY A N 1
ATOM 2151 C CA . GLY A 1 281 ? -19.572 2.041 -14.359 1.00 57.62 281 GLY A CA 1
ATOM 2152 C C . GLY A 1 281 ? -19.544 2.256 -15.882 1.00 57.62 281 GLY A C 1
ATOM 2153 O O . GLY A 1 281 ? -19.457 3.387 -16.371 1.00 57.62 281 GLY A O 1
ATOM 2154 N N . PRO A 1 282 ? -19.646 1.187 -16.692 1.00 52.50 282 PRO A N 1
ATOM 2155 C CA . PRO A 1 282 ? -19.855 1.342 -18.122 1.00 52.50 282 PRO A CA 1
ATOM 2156 C C . PRO A 1 282 ? -21.207 2.025 -18.354 1.00 52.50 282 PRO A C 1
ATOM 2158 O O . PRO A 1 282 ? -22.268 1.396 -18.291 1.00 52.50 282 PRO A O 1
ATOM 2161 N N . GLN A 1 283 ? -21.184 3.324 -18.663 1.00 50.12 283 GLN A N 1
ATOM 2162 C CA . GLN A 1 283 ? -22.340 3.961 -19.275 1.00 50.12 283 GLN A CA 1
ATOM 2163 C C . GLN A 1 283 ? -22.673 3.165 -20.535 1.00 50.12 283 GLN A C 1
ATOM 2165 O O . GLN A 1 283 ? -21.804 2.937 -21.379 1.00 50.12 283 GLN A O 1
ATOM 2170 N N . LYS A 1 284 ? -23.931 2.724 -20.671 1.00 43.41 284 LYS A N 1
ATOM 2171 C CA . LYS A 1 284 ? -24.431 2.194 -21.942 1.00 43.41 284 LYS A CA 1
ATOM 2172 C C . LYS A 1 284 ? -24.113 3.238 -23.003 1.00 43.41 284 LYS A C 1
ATOM 2174 O O . LYS A 1 284 ? -24.757 4.285 -23.033 1.00 43.41 284 LYS A O 1
ATOM 2179 N N . VAL A 1 285 ? -23.118 2.960 -23.841 1.00 49.31 285 VAL A N 1
ATOM 2180 C CA . VAL A 1 285 ? -22.826 3.771 -25.016 1.00 49.31 285 VAL A CA 1
ATOM 2181 C C . VAL A 1 285 ? -24.110 3.754 -25.833 1.00 49.31 285 VAL A C 1
ATOM 2183 O O . VAL A 1 285 ? -24.482 2.724 -26.396 1.00 49.31 285 VAL A O 1
ATOM 2186 N N . GLN A 1 286 ? -24.854 4.861 -25.814 1.00 42.41 286 GLN A N 1
ATOM 2187 C CA . GLN A 1 286 ? -25.981 5.007 -26.720 1.00 42.41 286 GLN A CA 1
ATOM 2188 C C . GLN A 1 286 ? -25.406 4.886 -28.134 1.00 42.41 286 GLN A C 1
ATOM 2190 O O . GLN A 1 286 ? -24.387 5.528 -28.412 1.00 42.41 286 GLN A O 1
ATOM 2195 N N . PRO A 1 287 ? -25.994 4.053 -29.013 1.00 42.62 287 PRO A N 1
ATOM 2196 C CA . PRO A 1 287 ? -25.534 3.967 -30.386 1.00 42.62 287 PRO A CA 1
ATOM 2197 C C . PRO A 1 287 ? -25.486 5.383 -30.951 1.00 42.62 287 PRO A C 1
ATOM 2199 O O . PRO A 1 287 ? -26.465 6.125 -30.823 1.00 42.62 287 PRO A O 1
ATOM 2202 N N . ALA A 1 288 ? -24.342 5.764 -31.522 1.00 49.06 288 ALA A N 1
ATOM 2203 C CA . ALA A 1 288 ? -24.193 7.059 -32.162 1.00 49.06 288 ALA A CA 1
ATOM 2204 C C . ALA A 1 288 ? -25.387 7.281 -33.097 1.00 49.06 288 ALA A C 1
ATOM 2206 O O . ALA A 1 288 ? -25.693 6.425 -33.933 1.00 49.06 288 ALA A O 1
ATOM 2207 N N . ALA A 1 289 ? -26.093 8.401 -32.910 1.00 47.66 289 ALA A N 1
ATOM 2208 C CA . ALA A 1 289 ? -27.222 8.746 -33.758 1.00 47.66 289 ALA A CA 1
ATOM 2209 C C . ALA A 1 289 ? -26.764 8.683 -35.227 1.00 47.66 289 ALA A C 1
ATOM 2211 O O . ALA A 1 289 ? -25.691 9.212 -35.542 1.00 47.66 289 ALA A O 1
ATOM 2212 N N . PRO A 1 290 ? -27.524 8.026 -36.122 1.00 45.59 290 PRO A N 1
ATOM 2213 C CA . PRO A 1 290 ? -27.113 7.886 -37.507 1.00 45.59 290 PRO A CA 1
ATOM 2214 C C . PRO A 1 290 ? -26.876 9.273 -38.099 1.00 45.59 290 PRO A C 1
ATOM 2216 O O . PRO A 1 290 ? -27.681 10.190 -37.905 1.00 45.59 290 PRO A O 1
ATOM 2219 N N . ALA A 1 291 ? -25.741 9.418 -38.786 1.00 46.47 291 ALA A N 1
ATOM 2220 C CA . ALA A 1 291 ? -25.327 10.667 -39.400 1.00 46.47 291 ALA A CA 1
ATOM 2221 C C . ALA A 1 291 ? -26.497 11.263 -40.189 1.00 46.47 291 ALA A C 1
ATOM 2223 O O . ALA A 1 291 ? -27.072 10.621 -41.073 1.00 46.47 291 ALA A O 1
ATOM 2224 N N . ARG A 1 292 ? -26.873 12.493 -39.833 1.00 41.56 292 ARG A N 1
ATOM 2225 C CA . ARG A 1 292 ? -27.959 13.220 -40.481 1.00 41.56 292 ARG A CA 1
ATOM 2226 C C . ARG A 1 292 ? -27.569 13.412 -41.946 1.00 41.56 292 ARG A C 1
ATOM 2228 O O . ARG A 1 292 ? -26.709 14.235 -42.245 1.00 41.56 292 ARG A O 1
ATOM 2235 N N . GLN A 1 293 ? -28.173 12.639 -42.849 1.00 40.88 293 GLN A N 1
ATOM 2236 C CA . GLN A 1 293 ? -28.026 12.860 -44.285 1.00 40.88 293 GLN A CA 1
ATOM 2237 C C . GLN A 1 293 ? -28.482 14.289 -44.588 1.00 40.88 293 GLN A C 1
ATOM 2239 O O . GLN A 1 293 ? -29.641 14.649 -44.354 1.00 40.88 293 GLN A O 1
ATOM 2244 N N . SER A 1 294 ? -27.555 15.122 -45.058 1.00 40.75 294 SER A N 1
ATOM 2245 C CA . SER A 1 294 ? -27.865 16.465 -45.521 1.00 40.75 294 SER A CA 1
ATOM 2246 C C . SER A 1 294 ? -28.757 16.353 -46.757 1.00 40.75 294 SER A C 1
ATOM 2248 O O . SER A 1 294 ? -28.338 15.923 -47.829 1.00 40.75 294 SER A O 1
ATOM 2250 N N . LYS A 1 295 ? -30.031 16.723 -46.605 1.00 37.56 295 LYS A N 1
ATOM 2251 C CA . LYS A 1 295 ? -30.909 16.970 -47.749 1.00 37.56 295 LYS A CA 1
ATOM 2252 C C . LYS A 1 295 ? -30.376 18.205 -48.486 1.00 37.56 295 LYS A C 1
ATOM 2254 O O . LYS A 1 295 ? -30.274 19.271 -47.883 1.00 37.56 295 LYS A O 1
ATOM 2259 N N . GLY A 1 296 ? -30.019 18.040 -49.763 1.00 38.41 296 GLY A N 1
ATOM 2260 C CA . GLY A 1 296 ? -29.730 19.146 -50.690 1.00 38.41 296 GLY A CA 1
ATOM 2261 C C . GLY A 1 296 ? -30.901 20.135 -50.739 1.00 38.41 296 GLY A C 1
ATOM 2262 O O . GLY A 1 296 ? -32.043 19.747 -50.505 1.00 38.41 296 GLY A O 1
ATOM 2263 N N . GLN A 1 297 ? -30.668 21.438 -50.895 1.00 32.81 297 GLN A N 1
ATOM 2264 C CA . GLN A 1 297 ? -30.458 22.202 -52.147 1.00 32.81 297 GLN A CA 1
ATOM 2265 C C . GLN A 1 297 ? -30.527 23.718 -51.773 1.00 32.81 297 GLN A C 1
ATOM 2267 O O . GLN A 1 297 ? -30.906 24.007 -50.638 1.00 32.81 297 GLN A O 1
ATOM 2272 N N . PRO A 1 298 ? -30.407 24.712 -52.686 1.00 45.50 298 PRO A N 1
ATOM 2273 C CA . PRO A 1 298 ? -29.540 24.892 -53.862 1.00 45.50 298 PRO A CA 1
ATOM 2274 C C . PRO A 1 298 ? -28.859 26.297 -53.881 1.00 45.50 298 PRO A C 1
ATOM 2276 O O . PRO A 1 298 ? -29.230 27.191 -53.129 1.00 45.50 298 PRO A O 1
ATOM 2279 N N . GLY A 1 299 ? -27.942 26.540 -54.831 1.00 33.28 299 GLY A N 1
ATOM 2280 C CA . GLY A 1 299 ? -27.781 27.884 -55.425 1.00 33.28 299 GLY A CA 1
ATOM 2281 C C . GLY A 1 299 ? -26.425 28.594 -55.289 1.00 33.28 299 GLY A C 1
ATOM 2282 O O . GLY A 1 299 ? -26.146 29.256 -54.298 1.00 33.28 299 GLY A O 1
ATOM 2283 N N . ASN A 1 300 ? -25.641 28.508 -56.369 1.00 40.81 300 ASN A N 1
ATOM 2284 C CA . ASN A 1 300 ? -24.682 29.477 -56.924 1.00 40.81 300 ASN A CA 1
ATOM 2285 C C . ASN A 1 300 ? -24.254 30.703 -56.089 1.00 40.81 300 ASN A C 1
ATOM 2287 O O . ASN A 1 300 ? -25.010 31.665 -55.973 1.00 40.81 300 ASN A O 1
ATOM 2291 N N . LYS A 1 301 ? -22.945 30.785 -55.799 1.00 36.09 301 LYS A N 1
ATOM 2292 C CA . LYS A 1 301 ? -22.140 31.993 -56.066 1.00 36.09 301 LYS A CA 1
ATOM 2293 C C . LYS A 1 301 ? -20.751 31.610 -56.584 1.00 36.09 301 LYS A C 1
ATOM 2295 O O . LYS A 1 301 ? -19.916 31.081 -55.861 1.00 36.09 301 LYS A O 1
ATOM 2300 N N . THR A 1 302 ? -20.529 31.898 -57.860 1.00 37.09 302 THR A N 1
ATOM 2301 C CA . THR A 1 302 ? -19.226 31.973 -58.530 1.00 37.09 302 THR A CA 1
ATOM 2302 C C . THR A 1 302 ? -18.293 32.950 -57.819 1.00 37.09 302 THR A C 1
ATOM 2304 O O . THR A 1 302 ? -18.647 34.118 -57.668 1.00 37.09 302 THR A O 1
ATOM 2307 N N . TYR A 1 303 ? -17.074 32.514 -57.497 1.00 33.91 303 TYR A N 1
ATOM 2308 C CA . TYR A 1 303 ? -15.926 33.404 -57.323 1.00 33.91 303 TYR A CA 1
ATOM 2309 C C . TYR A 1 303 ? -14.860 33.042 -58.358 1.00 33.91 303 TYR A C 1
ATOM 2311 O O . TYR A 1 303 ? -14.387 31.910 -58.418 1.00 33.91 303 TYR A O 1
ATOM 2319 N N . LYS A 1 304 ? -14.548 34.020 -59.213 1.00 33.94 304 LYS A N 1
ATOM 2320 C CA . LYS A 1 304 ? -13.470 33.982 -60.204 1.00 33.94 304 LYS A CA 1
ATOM 2321 C C . LYS A 1 304 ? -12.119 33.960 -59.487 1.00 33.94 304 LYS A C 1
ATOM 2323 O O . LYS A 1 304 ? -11.872 34.794 -58.621 1.00 33.94 304 LYS A O 1
ATOM 2328 N N . THR A 1 305 ? -11.238 33.056 -59.891 1.00 34.38 305 THR A N 1
ATOM 2329 C CA . THR A 1 305 ? -9.812 33.065 -59.556 1.00 34.38 305 THR A CA 1
ATOM 2330 C C . THR A 1 305 ? -9.063 33.949 -60.555 1.00 34.38 305 THR A C 1
ATOM 2332 O O . THR A 1 305 ? -8.943 33.604 -61.727 1.00 34.38 305 THR A O 1
ATOM 2335 N N . GLU A 1 306 ? -8.548 35.096 -60.105 1.00 33.72 306 GLU A N 1
ATOM 2336 C CA . GLU A 1 306 ? -7.520 35.845 -60.837 1.00 33.72 306 GLU A CA 1
ATOM 2337 C C . GLU A 1 306 ? -6.139 35.289 -60.479 1.00 33.72 306 GLU A C 1
ATOM 2339 O O . GLU A 1 306 ? -5.691 35.348 -59.335 1.00 33.72 306 GLU A O 1
ATOM 2344 N N . THR A 1 307 ? -5.457 34.741 -61.478 1.00 38.53 307 THR A N 1
ATOM 2345 C CA . THR A 1 307 ? -4.049 34.349 -61.415 1.00 38.53 307 THR A CA 1
ATOM 2346 C C . THR A 1 307 ? -3.198 35.578 -61.740 1.00 38.53 307 THR A C 1
ATOM 2348 O O . THR A 1 307 ? -3.292 36.118 -62.840 1.00 38.53 307 THR A O 1
ATOM 2351 N N . LYS A 1 308 ? -2.350 36.031 -60.808 1.00 35.22 308 LYS A N 1
ATOM 2352 C CA . LYS A 1 308 ? -1.274 36.992 -61.099 1.00 35.22 308 LYS A CA 1
ATOM 2353 C C . LYS A 1 308 ? 0.080 36.313 -60.953 1.00 35.22 308 LYS A C 1
ATOM 2355 O O . LYS A 1 308 ? 0.635 36.211 -59.864 1.00 35.22 308 LYS A O 1
ATOM 2360 N N . THR A 1 309 ? 0.610 35.878 -62.087 1.00 40.00 309 THR A N 1
ATOM 2361 C CA . THR A 1 309 ? 2.028 35.612 -62.321 1.00 40.00 309 THR A CA 1
ATOM 2362 C C . THR A 1 309 ? 2.801 36.932 -62.269 1.00 40.00 309 THR A C 1
ATOM 2364 O O . THR A 1 309 ? 2.447 37.895 -62.948 1.00 40.00 309 THR A O 1
ATOM 2367 N N . LYS A 1 310 ? 3.883 36.984 -61.488 1.00 36.62 310 LYS A N 1
ATOM 2368 C CA . LYS A 1 310 ? 4.934 37.999 -61.628 1.00 36.62 310 LYS A CA 1
ATOM 2369 C C . LYS A 1 310 ? 6.259 37.294 -61.898 1.00 36.62 310 LYS A C 1
ATOM 2371 O O . LYS A 1 310 ? 6.859 36.713 -61.001 1.00 36.62 310 LYS A O 1
ATOM 2376 N N . HIS A 1 311 ? 6.695 37.380 -63.148 1.00 39.00 311 HIS A N 1
ATOM 2377 C CA . HIS A 1 311 ? 8.097 37.309 -63.537 1.00 39.00 311 HIS A CA 1
ATOM 2378 C C . HIS A 1 311 ? 8.573 38.722 -63.867 1.00 39.00 311 HIS A C 1
ATOM 2380 O O . HIS A 1 311 ? 7.832 39.503 -64.462 1.00 39.00 311 HIS A O 1
ATOM 2386 N N . ALA A 1 312 ? 9.811 39.023 -63.493 1.00 38.25 312 ALA A N 1
ATOM 2387 C CA . ALA A 1 312 ? 10.616 40.121 -64.017 1.00 38.25 312 ALA A CA 1
ATOM 2388 C C . ALA A 1 312 ? 12.108 39.734 -63.825 1.00 38.25 312 ALA A C 1
ATOM 2390 O O . ALA A 1 312 ? 12.380 38.819 -63.046 1.00 38.25 312 ALA A O 1
ATOM 2391 N N . PRO A 1 313 ? 13.059 40.336 -64.558 1.00 47.19 313 PRO A N 1
ATOM 2392 C CA . PRO A 1 313 ? 13.774 39.670 -65.648 1.00 47.19 313 PRO A CA 1
ATOM 2393 C C . PRO A 1 313 ? 15.300 39.621 -65.426 1.00 47.19 313 PRO A C 1
ATOM 2395 O O . PRO A 1 313 ? 15.814 40.162 -64.453 1.00 47.19 313 PRO A O 1
ATOM 2398 N N . GLY A 1 314 ? 16.014 38.953 -66.337 1.00 39.06 314 GLY A N 1
ATOM 2399 C CA . GLY A 1 314 ? 17.478 38.845 -66.336 1.00 39.06 314 GLY A CA 1
ATOM 2400 C C . GLY A 1 314 ? 18.238 39.956 -67.083 1.00 39.06 314 GLY A C 1
ATOM 2401 O O . GLY A 1 314 ? 17.627 40.882 -67.616 1.00 39.06 314 GLY A O 1
ATOM 2402 N N . MET A 1 315 ? 19.560 39.719 -67.183 1.00 40.69 315 MET A N 1
ATOM 2403 C CA . MET A 1 315 ? 20.690 40.503 -67.745 1.00 40.69 315 MET A CA 1
ATOM 2404 C C . MET A 1 315 ? 21.326 41.479 -66.735 1.00 40.69 315 MET A C 1
ATOM 2406 O O . MET A 1 315 ? 20.606 42.266 -66.135 1.00 40.69 315 MET A O 1
ATOM 2410 N N . GLN A 1 316 ? 22.638 41.489 -66.457 1.00 39.38 316 GLN A N 1
ATOM 2411 C CA . GLN A 1 316 ? 23.864 40.974 -67.103 1.00 39.38 316 GLN A CA 1
ATOM 2412 C C . GLN A 1 316 ? 24.766 40.265 -66.085 1.00 39.38 316 GLN A C 1
ATOM 2414 O O . GLN A 1 316 ? 24.713 40.651 -64.896 1.00 39.38 316 GLN A O 1
#

Secondary structure (DSSP, 8-state):
-HHHHHHHH-TT-PPPS--SSS-----S--HHHHHHHHHHHHHHH--HHHHHHHHHSTTTT---SSPPS-TTTTT-S-S--SS--HHHHHHHHHHS--SS-HHHHHHHHHHHHHHHHHHHHHHHH-TT--S---TTTT-PPTTHHHHHHHHHHHHHHHHHHH--HHHHHHHHHHHHHHTT-STT----BBT-SSS-B---B-SSS-TTT-TTSPPPPTTPBB----SS--SHHHHHTT-TT--GGG----STT-HHHHBB-HHHHHHHHHHHHHHHHHTTS----PPPPPP-------------------------

Solvent-accessible surface area (backbone atoms only — not comparable to full-atom values): 17411 Å² total; per-residue (Å²): 108,74,65,56,62,48,40,74,76,48,78,84,78,57,50,48,79,75,59,82,97,54,83,40,81,52,46,93,70,54,70,36,53,55,32,21,52,23,36,54,48,21,56,74,67,66,44,64,67,28,51,55,50,26,70,70,37,97,55,54,48,40,37,55,47,41,34,67,86,48,97,83,50,34,40,20,39,19,48,51,59,98,86,40,40,33,30,59,18,21,48,49,58,43,72,47,85,61,90,79,47,68,74,54,34,49,46,19,45,48,24,38,38,57,25,29,52,51,28,51,57,41,16,77,74,35,94,61,34,32,40,49,54,39,38,90,82,58,43,28,34,75,32,37,45,34,34,39,30,45,37,30,51,39,17,45,50,33,21,74,75,67,69,47,59,70,29,49,54,45,33,52,32,38,50,41,29,46,50,22,50,44,85,67,57,40,8,39,26,16,76,38,60,98,41,38,37,66,24,44,26,44,94,64,30,26,29,90,84,39,78,90,32,49,64,58,66,66,74,45,36,34,22,30,25,12,55,78,54,79,32,70,45,43,52,73,74,62,43,80,86,50,58,31,70,53,19,57,50,86,31,53,63,18,55,48,20,11,22,62,52,69,80,40,34,51,35,45,53,50,46,54,50,52,48,42,65,75,66,64,56,86,66,80,75,70,77,77,76,76,79,79,77,80,76,86,85,86,85,90,81,91,78,87,83,83,85,81,88,82,86,86,84,88,89,132